Protein AF-A0A3M1F1R1-F1 (afdb_monomer)

Mean predicted aligned error: 5.22 Å

Secondary structure (DSSP, 8-state):
---S----B-HHHHHHHHHHHHHHHTT-EEEEEEEETTEEEEEEEETTEEEEEEEEETTEEEEEESS--S---SS--HHHHHHHHHHTTPEEEEEEE-SSSSEEEEEEE-TT--TTSPEEEEEEE--GGG-EEEEESS---SS---BEEEES--EE-SS-EE-TTSBP-PPP--HHHHHHHHTSB-STTS--TT--SS-HHHHHHHHHHHHHHHHHHHHHHHHHHHHHHHH--

pLDDT: mean 90.76, std 9.45, range [47.22, 98.69]

Radius of gyration: 18.31 Å; Cα contacts (8 Å, |Δi|>4): 449; chains: 1; bounding box: 42×43×65 Å

Structure (mmCIF, N/CA/C/O backbone):
data_AF-A0A3M1F1R1-F1
#
_entry.id   AF-A0A3M1F1R1-F1
#
loop_
_atom_site.group_PDB
_atom_site.id
_atom_site.type_symbol
_atom_site.label_atom_id
_atom_site.label_alt_id
_atom_site.label_comp_id
_atom_site.label_asym_id
_atom_site.label_entity_id
_atom_site.label_seq_id
_atom_site.pdbx_PDB_ins_code
_atom_site.Cartn_x
_atom_site.Cartn_y
_atom_site.Cartn_z
_atom_site.occupancy
_atom_site.B_iso_or_equiv
_atom_site.auth_seq_id
_atom_site.auth_comp_id
_atom_site.auth_asym_id
_atom_site.auth_atom_id
_atom_site.pdbx_PDB_model_num
ATOM 1 N N . MET A 1 1 ? 2.739 -11.439 -17.036 1.00 47.22 1 MET A N 1
ATOM 2 C CA . MET A 1 1 ? 2.823 -9.998 -17.364 1.00 47.22 1 MET A CA 1
ATOM 3 C C . MET A 1 1 ? 4.036 -9.424 -16.654 1.00 47.22 1 MET A C 1
ATOM 5 O O . MET A 1 1 ? 4.105 -9.518 -15.432 1.00 47.22 1 MET A O 1
ATOM 9 N N . THR A 1 2 ? 5.014 -8.944 -17.418 1.00 53.38 2 THR A N 1
ATOM 10 C CA . THR A 1 2 ? 6.209 -8.241 -16.931 1.00 53.38 2 THR A CA 1
ATOM 11 C C . THR A 1 2 ? 5.808 -6.910 -16.298 1.00 53.38 2 THR A C 1
ATOM 13 O O . THR A 1 2 ? 4.906 -6.242 -16.796 1.00 53.38 2 THR A O 1
ATOM 16 N N . THR A 1 3 ? 6.427 -6.543 -15.175 1.00 58.12 3 THR A N 1
ATOM 17 C CA . THR A 1 3 ? 6.244 -5.216 -14.570 1.00 58.12 3 THR A CA 1
ATOM 18 C C . THR A 1 3 ? 6.768 -4.173 -15.563 1.00 58.12 3 THR A C 1
ATOM 20 O O . THR A 1 3 ? 7.899 -4.347 -16.016 1.00 58.12 3 THR A O 1
ATOM 23 N N . PRO A 1 4 ? 5.989 -3.136 -15.930 1.00 64.44 4 PRO A N 1
ATOM 24 C CA . PRO A 1 4 ? 6.391 -2.195 -16.980 1.00 64.44 4 PRO A CA 1
ATOM 25 C C . PRO A 1 4 ? 7.710 -1.484 -16.630 1.00 64.44 4 PRO A C 1
ATOM 27 O O . PRO A 1 4 ? 8.601 -1.345 -17.459 1.00 64.44 4 PRO A O 1
ATOM 30 N N . PHE A 1 5 ? 7.873 -1.150 -15.354 1.00 78.25 5 PHE A N 1
ATOM 31 C CA . PHE A 1 5 ? 9.118 -0.719 -14.732 1.00 78.25 5 PHE A CA 1
ATOM 32 C C . PHE A 1 5 ? 9.060 -1.082 -13.241 1.00 78.25 5 PHE A C 1
ATOM 34 O O . PHE A 1 5 ? 8.018 -1.511 -12.736 1.00 78.25 5 PHE A O 1
ATOM 41 N N . SER A 1 6 ? 10.174 -0.959 -12.522 1.00 77.00 6 SER A N 1
ATOM 42 C CA . SER A 1 6 ? 10.211 -1.169 -11.074 1.00 77.00 6 SER A CA 1
ATOM 43 C C . SER A 1 6 ? 11.050 -0.084 -10.428 1.00 77.00 6 SER A C 1
ATOM 45 O O . SER A 1 6 ? 12.162 0.178 -10.869 1.00 77.00 6 SER A O 1
ATOM 47 N N . PHE A 1 7 ? 10.544 0.466 -9.333 1.00 88.88 7 PHE A N 1
ATOM 48 C CA . PHE A 1 7 ? 11.279 1.335 -8.425 1.00 88.88 7 PHE A CA 1
ATOM 49 C C . PHE A 1 7 ? 10.955 0.924 -6.982 1.00 88.88 7 PHE A C 1
ATOM 51 O O . PHE A 1 7 ? 10.085 0.077 -6.753 1.00 88.88 7 PHE A O 1
ATOM 58 N N . LEU A 1 8 ? 11.698 1.471 -6.026 1.00 92.25 8 LEU A N 1
ATOM 59 C CA . LEU A 1 8 ? 11.343 1.470 -4.609 1.00 92.25 8 LEU A CA 1
ATOM 60 C C . LEU A 1 8 ? 11.220 2.915 -4.162 1.00 92.25 8 LEU A C 1
ATOM 62 O O . LEU A 1 8 ? 11.871 3.777 -4.739 1.00 92.25 8 LEU A O 1
ATOM 66 N N . TYR A 1 9 ? 10.429 3.163 -3.128 1.00 95.19 9 TYR A N 1
ATOM 67 C CA . TYR A 1 9 ? 10.464 4.443 -2.439 1.00 95.19 9 TYR A CA 1
ATOM 68 C C . TYR A 1 9 ? 11.646 4.472 -1.471 1.00 95.19 9 TYR A C 1
ATOM 70 O O . TYR A 1 9 ? 11.892 3.487 -0.766 1.00 95.19 9 TYR A O 1
ATOM 78 N N . SER A 1 10 ? 12.328 5.612 -1.394 1.00 95.94 10 SER A N 1
ATOM 79 C CA . SER A 1 10 ? 13.097 5.949 -0.199 1.00 95.94 10 SER A CA 1
ATOM 80 C C . SER A 1 10 ? 12.147 6.113 0.997 1.00 95.94 10 SER A C 1
ATOM 82 O O . SER A 1 10 ? 10.977 6.479 0.839 1.00 95.94 10 SER A O 1
ATOM 84 N N . LEU A 1 11 ? 12.632 5.835 2.211 1.00 96.75 11 LEU A N 1
ATOM 85 C CA . LEU A 1 11 ? 11.816 5.994 3.423 1.00 96.75 11 LEU A CA 1
ATOM 86 C C . LEU A 1 11 ? 11.398 7.450 3.678 1.00 96.75 11 LEU A C 1
ATOM 88 O O . LEU A 1 11 ? 10.229 7.647 4.010 1.00 96.75 11 LEU A O 1
ATOM 92 N N . PRO A 1 12 ? 12.264 8.470 3.488 1.00 97.00 12 PRO A N 1
ATOM 93 C CA . PRO A 1 12 ? 11.855 9.861 3.663 1.00 97.00 12 PRO A CA 1
ATOM 94 C C . PRO A 1 12 ? 10.702 10.252 2.738 1.00 97.00 12 PRO A C 1
ATOM 96 O O . PRO A 1 12 ? 9.713 10.817 3.204 1.00 97.00 12 PRO A O 1
ATOM 99 N N . LEU A 1 13 ? 10.779 9.889 1.451 1.00 97.12 13 LEU A N 1
ATOM 100 C CA . LEU A 1 13 ? 9.696 10.154 0.506 1.00 97.12 13 LEU A CA 1
ATOM 101 C C . LEU A 1 13 ? 8.410 9.427 0.921 1.00 97.12 13 LEU A C 1
ATOM 103 O O . LEU A 1 13 ? 7.354 10.050 1.010 1.00 97.12 13 LEU A O 1
ATOM 107 N N . LEU A 1 14 ? 8.488 8.124 1.216 1.00 97.75 14 LEU A N 1
ATOM 108 C CA . LEU A 1 14 ? 7.309 7.342 1.597 1.00 97.75 14 LEU A CA 1
ATOM 109 C C . LEU A 1 14 ? 6.645 7.872 2.871 1.00 97.75 14 LEU A C 1
ATOM 111 O O . LEU A 1 14 ? 5.417 7.910 2.950 1.00 97.75 14 LEU A O 1
ATOM 115 N N . SER A 1 15 ? 7.441 8.319 3.843 1.00 98.00 15 SER A N 1
ATOM 116 C CA . SER A 1 15 ? 6.942 8.944 5.066 1.00 98.00 15 SER A CA 1
ATOM 117 C C . SER A 1 15 ? 6.186 10.240 4.772 1.00 98.00 15 SER A C 1
ATOM 119 O O . SER A 1 15 ? 5.137 10.465 5.369 1.00 98.00 15 SER A O 1
ATOM 121 N N . ARG A 1 16 ? 6.676 11.079 3.849 1.00 97.56 16 ARG A N 1
ATOM 122 C CA . ARG A 1 16 ? 6.002 12.330 3.456 1.00 97.56 16 ARG A CA 1
ATOM 123 C C . ARG A 1 16 ? 4.700 12.070 2.703 1.00 97.56 16 ARG A C 1
ATOM 125 O O . ARG A 1 16 ? 3.681 12.645 3.067 1.00 97.56 16 ARG A O 1
ATOM 132 N N . ILE A 1 17 ? 4.711 11.137 1.746 1.00 97.25 17 ILE A N 1
ATOM 133 C CA . ILE A 1 17 ? 3.497 10.677 1.048 1.00 97.25 17 ILE A CA 1
ATOM 134 C C . ILE A 1 17 ? 2.468 10.171 2.059 1.00 97.25 17 ILE A C 1
ATOM 136 O O . ILE A 1 17 ? 1.298 10.524 1.979 1.00 97.25 17 ILE A O 1
ATOM 140 N N . THR A 1 18 ? 2.901 9.345 3.014 1.00 98.25 18 THR A N 1
ATOM 141 C CA . THR A 1 18 ? 2.016 8.765 4.030 1.00 98.25 18 THR A CA 1
ATOM 142 C C . THR A 1 18 ? 1.439 9.835 4.954 1.00 98.25 18 THR A C 1
ATOM 144 O O . THR A 1 18 ? 0.253 9.775 5.252 1.00 98.25 18 THR A O 1
ATOM 147 N N . GLY A 1 19 ? 2.234 10.833 5.351 1.00 98.31 19 GLY A N 1
ATOM 148 C CA . GLY A 1 19 ? 1.750 11.972 6.135 1.00 98.31 19 GLY A CA 1
ATOM 149 C C . GLY A 1 19 ? 0.665 12.766 5.405 1.00 98.31 19 GLY A C 1
ATOM 150 O O . GLY A 1 19 ? -0.399 12.999 5.967 1.00 98.31 19 GLY A O 1
ATOM 151 N N . GLU A 1 20 ? 0.887 13.093 4.130 1.00 97.56 20 GLU A N 1
ATOM 152 C CA . GLU A 1 20 ? -0.123 13.756 3.289 1.00 97.56 20 GLU A CA 1
ATOM 153 C C . GLU A 1 20 ? -1.383 12.894 3.102 1.00 97.56 20 GLU A C 1
ATOM 155 O O . GLU A 1 20 ? -2.501 13.403 3.110 1.00 97.56 20 GLU A O 1
ATOM 160 N N . LEU A 1 21 ? -1.227 11.574 2.946 1.00 98.19 21 LEU A N 1
ATOM 161 C CA . LEU A 1 21 ? -2.359 10.652 2.845 1.00 98.19 21 LEU A CA 1
ATOM 162 C C . LEU A 1 21 ? -3.170 10.602 4.135 1.00 98.19 21 LEU A C 1
ATOM 164 O O . LEU A 1 21 ? -4.396 10.582 4.080 1.00 98.19 21 LEU A O 1
ATOM 168 N N . ASP A 1 22 ? -2.502 10.553 5.283 1.00 98.38 22 ASP A N 1
ATOM 169 C CA . ASP A 1 22 ? -3.167 10.561 6.577 1.00 98.38 22 ASP A CA 1
ATOM 170 C C . ASP A 1 22 ? -3.928 11.874 6.795 1.00 98.38 22 ASP A C 1
ATOM 172 O O . ASP A 1 22 ? -5.115 11.839 7.114 1.00 98.38 22 ASP A O 1
ATOM 176 N N . GLU A 1 23 ? -3.297 13.015 6.506 1.00 96.94 23 GLU A N 1
ATOM 177 C CA . GLU A 1 23 ? -3.940 14.333 6.542 1.00 96.94 23 GLU A CA 1
ATOM 178 C C . GLU A 1 23 ? -5.187 14.386 5.644 1.00 96.94 23 GLU A C 1
ATOM 180 O O . GLU A 1 23 ? -6.249 14.841 6.072 1.00 96.94 23 GLU A O 1
ATOM 185 N N . ALA A 1 24 ? -5.088 13.866 4.418 1.00 96.44 24 ALA A N 1
ATOM 186 C CA . ALA A 1 24 ? -6.173 13.900 3.445 1.00 96.44 24 ALA A CA 1
ATOM 187 C C . ALA A 1 24 ? -7.328 12.936 3.761 1.00 96.44 24 ALA A C 1
ATOM 189 O O . ALA A 1 24 ? -8.470 13.199 3.383 1.00 96.44 24 ALA A O 1
ATOM 190 N N . LEU A 1 25 ? -7.044 11.777 4.368 1.00 97.75 25 LEU A N 1
ATOM 191 C CA . LEU A 1 25 ? -7.969 10.6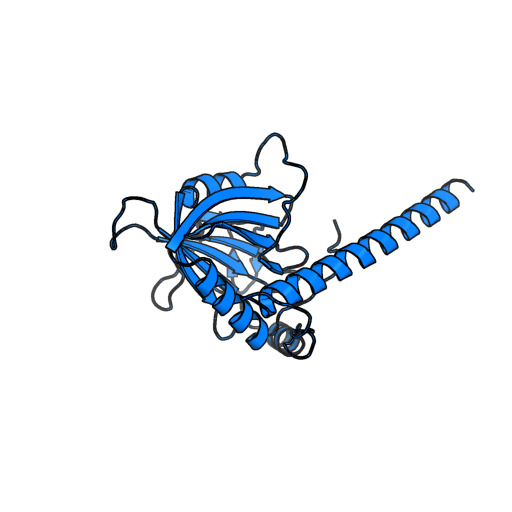37 4.390 1.00 97.75 25 LEU A CA 1
ATOM 192 C C . LEU A 1 25 ? -8.458 10.252 5.788 1.00 97.75 25 LEU A C 1
ATOM 194 O O . LEU A 1 25 ? -9.471 9.549 5.885 1.00 97.75 25 LEU A O 1
ATOM 198 N N . ARG A 1 26 ? -7.784 10.680 6.864 1.00 97.31 26 ARG A N 1
ATOM 199 C CA . ARG A 1 26 ? -8.166 10.352 8.246 1.00 97.31 26 ARG A CA 1
ATOM 200 C C . ARG A 1 26 ? -9.599 10.809 8.540 1.00 97.31 26 ARG A C 1
ATOM 202 O O . ARG A 1 26 ? -10.034 11.896 8.176 1.00 97.31 26 ARG A O 1
ATOM 209 N N . GLY A 1 27 ? -10.382 9.933 9.169 1.00 96.19 27 GLY A N 1
ATOM 210 C CA . GLY A 1 27 ? -11.813 10.138 9.419 1.00 96.19 27 GLY A CA 1
ATOM 211 C C . GLY A 1 27 ? -12.719 9.933 8.195 1.00 96.19 27 GLY A C 1
ATOM 212 O O . GLY A 1 27 ? -13.944 9.863 8.348 1.00 96.19 27 GLY A O 1
ATOM 213 N N . GLY A 1 28 ? -12.150 9.780 6.996 1.00 97.19 28 GLY A N 1
ATOM 214 C CA . GLY A 1 28 ? -12.874 9.525 5.757 1.00 97.19 28 GLY A CA 1
ATOM 215 C C . GLY A 1 28 ? -13.556 8.161 5.723 1.00 97.19 28 GLY A C 1
ATOM 216 O O . GLY A 1 28 ? -13.089 7.190 6.312 1.00 97.19 28 GLY A O 1
ATOM 217 N N . CYS A 1 29 ? -14.682 8.071 5.017 1.00 97.31 29 CYS A N 1
ATOM 218 C CA . CYS A 1 29 ? -15.456 6.843 4.854 1.00 97.31 29 CYS A CA 1
ATOM 219 C C . CYS A 1 29 ? -15.154 6.194 3.501 1.00 97.31 29 CYS A C 1
ATOM 221 O O . CYS A 1 29 ? -15.387 6.801 2.454 1.00 97.31 29 CYS A O 1
ATOM 223 N N . ILE A 1 30 ? -14.687 4.947 3.511 1.00 98.06 30 ILE A N 1
ATOM 224 C CA . ILE A 1 30 ? -14.388 4.182 2.296 1.00 98.06 30 ILE A CA 1
ATOM 225 C C . ILE A 1 30 ? -15.715 3.777 1.638 1.00 98.06 30 ILE A C 1
ATOM 227 O O . ILE A 1 30 ? -16.495 3.007 2.197 1.00 98.06 30 ILE A O 1
ATOM 231 N N . ARG A 1 31 ? -16.012 4.303 0.449 1.00 96.31 31 ARG A N 1
ATOM 232 C CA . ARG A 1 31 ? -17.300 4.110 -0.240 1.00 96.31 31 ARG A CA 1
ATOM 233 C C . ARG A 1 31 ? -17.256 3.035 -1.305 1.00 96.31 31 ARG A C 1
ATOM 235 O O . ARG A 1 31 ? -18.190 2.245 -1.416 1.00 96.31 31 ARG A O 1
ATOM 242 N N . LYS A 1 32 ? -16.201 3.032 -2.114 1.00 94.31 32 LYS A N 1
ATOM 243 C CA . LYS A 1 32 ? -16.065 2.121 -3.252 1.00 94.31 32 LYS A CA 1
ATOM 244 C C . LYS A 1 32 ? -14.667 1.536 -3.266 1.00 94.31 32 LYS A C 1
ATOM 246 O O . LYS A 1 32 ? -13.705 2.212 -2.924 1.00 94.31 32 LYS A O 1
ATOM 251 N N . ILE A 1 33 ? -14.588 0.266 -3.646 1.00 95.19 33 ILE A N 1
ATOM 252 C CA . ILE A 1 33 ? -13.338 -0.483 -3.737 1.00 95.19 33 ILE A CA 1
ATOM 253 C C . ILE A 1 33 ? -13.321 -1.205 -5.072 1.00 95.19 33 ILE A C 1
ATOM 255 O O . ILE A 1 33 ? -14.235 -1.988 -5.374 1.00 95.19 33 ILE A O 1
ATOM 259 N N . TYR A 1 34 ? -12.267 -0.967 -5.839 1.00 92.62 34 TYR A N 1
ATOM 260 C CA . TYR A 1 34 ? -12.031 -1.598 -7.128 1.00 92.62 34 TYR A CA 1
ATOM 261 C C . TYR A 1 34 ? -10.680 -2.295 -7.123 1.00 92.62 34 TYR A C 1
ATOM 263 O O . TYR A 1 34 ? -9.756 -1.875 -6.431 1.00 92.62 34 TYR A O 1
ATOM 271 N N . GLN A 1 35 ? -10.575 -3.376 -7.889 1.00 92.25 35 GLN A N 1
ATOM 272 C CA . GLN A 1 35 ? -9.318 -4.076 -8.097 1.00 92.25 35 GLN A CA 1
ATOM 273 C C . GLN A 1 35 ? -9.167 -4.425 -9.571 1.00 92.25 35 GLN A C 1
ATOM 275 O O . GLN A 1 35 ? -10.063 -5.030 -10.160 1.00 92.25 35 GLN A O 1
ATOM 280 N N . GLU A 1 36 ? -7.995 -4.124 -10.118 1.00 89.69 36 GLU A N 1
ATOM 281 C CA . GLU A 1 36 ? -7.579 -4.548 -11.447 1.00 89.69 36 GLU A CA 1
ATOM 282 C C . GLU A 1 36 ? -6.158 -5.112 -11.388 1.00 89.69 36 GLU A C 1
ATOM 284 O O . GLU A 1 36 ? -5.197 -4.432 -11.023 1.00 89.69 36 GLU A O 1
ATOM 289 N N . GLY A 1 37 ? -6.021 -6.406 -11.687 1.00 88.94 37 GLY A N 1
ATOM 290 C CA . GLY A 1 37 ? -4.757 -7.118 -11.535 1.00 88.94 37 GLY A CA 1
ATOM 291 C C . GLY A 1 37 ? -4.182 -6.982 -10.118 1.00 88.94 37 GLY A C 1
ATOM 292 O O . GLY A 1 37 ? -4.762 -7.465 -9.145 1.00 88.94 37 GLY A O 1
ATOM 293 N N . GLY A 1 38 ? -3.010 -6.348 -10.017 1.00 91.38 38 GLY A N 1
ATOM 294 C CA . GLY A 1 38 ? -2.321 -6.069 -8.750 1.00 91.38 38 GLY A CA 1
ATOM 295 C C . GLY A 1 38 ? -2.561 -4.665 -8.188 1.00 91.38 38 GLY A C 1
ATOM 296 O O . GLY A 1 38 ? -1.837 -4.267 -7.280 1.00 91.38 38 GLY A O 1
ATOM 297 N N . SER A 1 39 ? -3.501 -3.905 -8.750 1.00 92.94 39 SER A N 1
ATOM 298 C CA . SER A 1 39 ? -3.868 -2.562 -8.302 1.00 92.94 39 SER A CA 1
ATOM 299 C C . SER A 1 39 ? -5.217 -2.568 -7.591 1.00 92.94 39 SER A C 1
ATOM 301 O O . SER A 1 39 ? -6.129 -3.288 -7.993 1.00 92.94 39 SER A O 1
ATOM 303 N N . VAL A 1 40 ? -5.343 -1.747 -6.555 1.00 94.88 40 VAL A N 1
ATOM 304 C CA . VAL A 1 40 ? -6.569 -1.482 -5.803 1.00 94.88 40 VAL A CA 1
ATOM 305 C C . VAL A 1 40 ? -6.785 0.023 -5.760 1.00 94.88 40 VAL A C 1
ATOM 307 O O . VAL A 1 40 ? -5.842 0.767 -5.497 1.00 94.88 40 VAL A O 1
ATOM 310 N N . THR A 1 41 ? -8.021 0.465 -5.977 1.00 95.31 41 THR A N 1
ATOM 311 C CA . THR A 1 41 ? -8.416 1.851 -5.719 1.00 95.31 41 THR A CA 1
ATOM 312 C C . THR A 1 41 ? -9.530 1.918 -4.692 1.00 95.31 41 THR A C 1
ATOM 314 O O . THR A 1 41 ? -10.448 1.088 -4.694 1.00 95.31 41 THR A O 1
ATOM 317 N N . LEU A 1 42 ? -9.430 2.903 -3.804 1.00 97.00 42 LEU A N 1
ATOM 318 C CA . LEU A 1 42 ? -10.405 3.179 -2.759 1.00 97.00 42 LEU A CA 1
ATOM 319 C C . LEU A 1 42 ? -10.955 4.589 -2.955 1.00 97.00 42 LEU A C 1
ATOM 321 O O . LEU A 1 42 ? -10.205 5.560 -2.886 1.00 97.00 42 LEU A O 1
ATOM 325 N N . ASP A 1 43 ? -12.263 4.702 -3.153 1.00 96.31 43 ASP A N 1
ATOM 326 C CA . ASP A 1 43 ? -12.956 5.985 -3.069 1.00 96.31 43 ASP A CA 1
ATOM 327 C C . ASP A 1 43 ? -13.207 6.282 -1.593 1.00 96.31 43 ASP A C 1
ATOM 329 O O . ASP A 1 43 ? -14.022 5.609 -0.953 1.00 96.31 43 ASP A O 1
ATOM 333 N N . ILE A 1 44 ? -12.539 7.294 -1.055 1.00 97.69 44 ILE A N 1
ATOM 334 C CA . ILE A 1 44 ? -12.634 7.678 0.351 1.00 97.69 44 ILE A CA 1
ATOM 335 C C . ILE A 1 44 ? -13.297 9.046 0.415 1.00 97.69 44 ILE A C 1
ATOM 337 O O . ILE A 1 44 ? -12.789 10.038 -0.102 1.00 97.69 44 ILE A O 1
ATOM 341 N N . HIS A 1 45 ? -14.486 9.085 1.005 1.00 97.00 45 HIS A N 1
ATOM 342 C CA . HIS A 1 45 ? -15.258 10.308 1.153 1.00 97.00 45 HIS A CA 1
ATOM 343 C C . HIS A 1 45 ? -14.908 11.006 2.464 1.00 97.00 45 HIS A C 1
ATOM 345 O O . HIS A 1 45 ? -15.108 10.437 3.539 1.00 97.00 45 HIS A O 1
ATOM 351 N N . VAL A 1 46 ? -14.453 12.247 2.358 1.00 95.75 46 VAL A N 1
ATOM 352 C CA . VAL A 1 46 ? -14.144 13.151 3.470 1.00 95.75 46 VAL A CA 1
ATOM 353 C C . VAL A 1 46 ? -15.010 14.404 3.366 1.00 95.75 46 VAL A C 1
ATOM 355 O O . VAL A 1 46 ? -15.738 14.609 2.389 1.00 95.75 46 VAL A O 1
ATOM 358 N N . ARG A 1 47 ? -14.950 15.276 4.374 1.00 91.19 47 ARG A N 1
ATOM 359 C CA . ARG A 1 47 ? -15.565 16.600 4.260 1.00 91.19 47 ARG A CA 1
ATOM 360 C C . ARG A 1 47 ? -14.828 17.379 3.164 1.00 91.19 47 ARG A C 1
ATOM 362 O O . ARG A 1 47 ? -13.635 17.603 3.283 1.00 91.19 47 ARG A O 1
ATOM 369 N N . GLY A 1 48 ? -15.543 17.791 2.119 1.00 87.00 48 GLY A N 1
ATOM 370 C CA . GLY A 1 48 ? -14.968 18.527 0.985 1.00 87.00 48 GLY A CA 1
ATOM 371 C C . GLY A 1 48 ? -14.841 17.716 -0.306 1.00 87.00 48 GLY A C 1
ATOM 372 O O . GLY A 1 48 ? -14.637 18.311 -1.357 1.00 87.00 48 GLY A O 1
ATOM 373 N N . GLY A 1 49 ? -15.045 16.393 -0.276 1.00 92.56 49 GLY A N 1
ATOM 374 C CA . GLY A 1 49 ? -15.092 15.607 -1.507 1.00 92.56 49 GLY A CA 1
ATOM 375 C C . GLY A 1 49 ? -14.751 14.133 -1.340 1.00 92.56 49 GLY A C 1
ATOM 376 O O . GLY A 1 49 ? -14.754 13.569 -0.246 1.00 92.56 49 GLY A O 1
ATOM 377 N N . THR A 1 50 ? -14.483 13.488 -2.470 1.00 95.06 50 THR A N 1
ATOM 378 C CA . THR A 1 50 ? -14.010 12.106 -2.513 1.00 95.06 50 THR A CA 1
ATOM 379 C C . THR A 1 50 ? -12.614 12.080 -3.104 1.00 95.06 50 THR A C 1
ATOM 381 O O . THR A 1 50 ? -12.425 12.468 -4.253 1.00 95.06 50 THR A O 1
ATOM 384 N N . HIS A 1 51 ? -11.666 11.572 -2.324 1.00 95.75 51 HIS A N 1
ATOM 385 C CA . HIS A 1 51 ? -10.332 11.237 -2.796 1.00 95.75 51 HIS A CA 1
ATOM 386 C C . HIS A 1 51 ? -10.311 9.805 -3.331 1.00 95.75 51 HIS A C 1
ATOM 388 O O . HIS A 1 51 ? -11.037 8.935 -2.841 1.00 95.75 51 HIS A O 1
ATOM 394 N N . ILE A 1 52 ? -9.463 9.555 -4.326 1.00 95.50 52 ILE A N 1
ATOM 395 C CA . ILE A 1 52 ? -9.196 8.210 -4.835 1.00 95.50 52 ILE A CA 1
ATOM 396 C C . ILE A 1 52 ? -7.788 7.833 -4.385 1.00 95.50 52 ILE A C 1
ATOM 398 O O . ILE A 1 52 ? -6.809 8.381 -4.884 1.00 95.50 52 ILE A O 1
ATOM 402 N N . LEU A 1 53 ? -7.685 6.897 -3.443 1.00 97.31 53 LEU A N 1
ATOM 403 C CA . LEU A 1 53 ? -6.406 6.316 -3.046 1.00 97.31 53 LEU A CA 1
ATOM 404 C C . LEU A 1 53 ? -6.063 5.165 -3.989 1.00 97.31 53 LEU A C 1
ATOM 406 O O . LEU A 1 53 ? -6.838 4.213 -4.107 1.00 97.31 53 LEU A O 1
ATOM 410 N N . TRP A 1 54 ? -4.894 5.227 -4.621 1.00 95.88 54 TRP A N 1
ATOM 411 C CA . TRP A 1 54 ? -4.384 4.180 -5.495 1.00 95.88 54 TRP A CA 1
ATOM 412 C C . TRP A 1 54 ? -3.269 3.394 -4.812 1.00 95.88 54 TRP A C 1
ATOM 414 O O . TRP A 1 54 ? -2.255 3.958 -4.412 1.00 95.88 54 TRP A O 1
ATOM 424 N N . LEU A 1 55 ? -3.425 2.072 -4.740 1.00 96.19 55 LEU A N 1
ATOM 425 C CA . LEU A 1 55 ? -2.395 1.139 -4.293 1.00 96.19 55 LEU A CA 1
ATOM 426 C C . LEU A 1 55 ? -2.086 0.156 -5.419 1.00 96.19 55 LEU A C 1
ATOM 428 O O . LEU A 1 55 ? -2.991 -0.356 -6.073 1.00 96.19 55 LEU A O 1
ATOM 432 N N . SER A 1 56 ? -0.821 -0.165 -5.660 1.00 94.06 56 SER A N 1
ATOM 433 C CA . SER A 1 56 ? -0.467 -1.262 -6.564 1.00 94.06 56 SER A CA 1
ATOM 434 C C . SER A 1 56 ? 0.787 -1.969 -6.110 1.00 94.06 56 SER A C 1
ATOM 436 O O . SER A 1 56 ? 1.643 -1.375 -5.465 1.00 94.06 56 SER A O 1
ATOM 438 N N . ILE A 1 57 ? 0.912 -3.232 -6.507 1.00 93.38 57 ILE A N 1
ATOM 439 C CA . ILE A 1 57 ? 2.132 -4.029 -6.339 1.00 93.38 57 ILE A CA 1
ATOM 440 C C . ILE A 1 57 ? 2.946 -4.135 -7.632 1.00 93.38 57 ILE A C 1
ATOM 442 O O . ILE A 1 57 ? 4.041 -4.690 -7.620 1.00 93.38 57 ILE A O 1
ATOM 446 N N . ARG A 1 58 ? 2.399 -3.667 -8.766 1.00 88.88 58 ARG A N 1
ATOM 447 C CA . ARG A 1 58 ? 3.024 -3.751 -10.098 1.00 88.88 58 ARG A CA 1
ATOM 448 C C . ARG A 1 58 ? 2.606 -2.572 -11.003 1.00 88.88 58 ARG A C 1
ATOM 450 O O . ARG A 1 58 ? 1.472 -2.568 -11.481 1.00 88.88 58 ARG A O 1
ATOM 457 N N . PRO A 1 59 ? 3.496 -1.593 -11.260 1.00 90.56 59 PRO A N 1
ATOM 458 C CA . PRO A 1 59 ? 4.632 -1.259 -10.395 1.00 90.56 59 PRO A CA 1
ATOM 459 C C . PRO A 1 59 ? 4.142 -0.930 -8.971 1.00 90.56 59 PRO A C 1
ATOM 461 O O . PRO A 1 59 ? 3.003 -0.462 -8.835 1.00 90.56 59 PRO A O 1
ATOM 464 N N . PRO A 1 60 ? 4.947 -1.197 -7.925 1.00 92.31 60 PRO A N 1
ATOM 465 C CA . PRO A 1 60 ? 4.610 -0.826 -6.556 1.00 92.31 60 PRO A CA 1
ATOM 466 C C . PRO A 1 60 ? 4.386 0.678 -6.442 1.00 92.31 60 PRO A C 1
ATOM 468 O O . PRO A 1 60 ? 5.286 1.443 -6.772 1.00 92.31 60 PRO A O 1
ATOM 471 N N . ARG A 1 61 ? 3.195 1.099 -6.014 1.00 93.12 61 ARG A N 1
ATOM 472 C CA . ARG A 1 61 ? 2.879 2.521 -5.838 1.00 93.12 61 ARG A CA 1
ATOM 473 C C . ARG A 1 61 ? 1.793 2.753 -4.804 1.00 93.12 61 ARG A C 1
ATOM 475 O O . ARG A 1 61 ? 0.932 1.890 -4.613 1.00 93.12 61 ARG A O 1
ATOM 482 N N . LEU A 1 62 ? 1.834 3.937 -4.211 1.00 96.00 62 LEU A N 1
ATOM 483 C CA . LEU A 1 62 ? 0.831 4.472 -3.305 1.00 96.00 62 LEU A CA 1
ATOM 484 C C . LEU A 1 62 ? 0.734 5.983 -3.533 1.00 96.00 62 LEU A C 1
ATOM 486 O O . LEU A 1 62 ? 1.742 6.666 -3.377 1.00 96.00 62 LEU A O 1
ATOM 490 N N . HIS A 1 63 ? -0.433 6.482 -3.937 1.00 95.75 63 HIS A N 1
ATOM 491 C CA . HIS A 1 63 ? -0.677 7.919 -4.101 1.00 95.75 63 HIS A CA 1
ATOM 492 C C . HIS A 1 63 ? -2.175 8.225 -4.228 1.00 95.75 63 HIS A C 1
ATOM 494 O O . HIS A 1 63 ? -2.977 7.343 -4.557 1.00 95.75 63 HIS A O 1
ATOM 500 N N . LEU A 1 64 ? -2.555 9.485 -4.015 1.00 94.81 64 LEU A N 1
ATOM 501 C CA . LEU A 1 64 ? -3.843 10.005 -4.477 1.00 94.81 64 LEU A CA 1
ATOM 502 C C . LEU A 1 64 ? -3.871 10.081 -6.008 1.00 94.81 64 LEU A C 1
ATOM 504 O O . LEU A 1 64 ? -2.862 10.365 -6.651 1.00 94.81 64 LEU A O 1
ATOM 508 N N . SER A 1 65 ? -5.032 9.830 -6.604 1.00 88.31 65 SER A N 1
ATOM 509 C CA . SER A 1 65 ? -5.236 9.948 -8.046 1.00 88.31 65 SER A CA 1
ATOM 510 C C . SER A 1 65 ? -6.479 10.768 -8.366 1.00 88.31 65 SER A C 1
ATOM 512 O O . SER A 1 65 ? -7.474 10.739 -7.640 1.00 88.31 65 SER A O 1
ATOM 514 N N . SER A 1 66 ? -6.423 11.475 -9.491 1.00 80.25 66 SER A N 1
ATOM 515 C CA . SER A 1 66 ? -7.558 12.200 -10.069 1.00 80.25 66 SER A CA 1
ATOM 516 C C . SER A 1 66 ? -8.391 11.321 -11.007 1.00 80.25 66 SER A C 1
ATOM 518 O O . SER A 1 66 ? -9.480 11.714 -11.423 1.00 80.25 66 SER A O 1
ATOM 520 N N . SER A 1 67 ? -7.894 10.131 -11.357 1.00 72.50 67 SER A N 1
ATOM 521 C CA . SER A 1 67 ? -8.514 9.231 -12.325 1.00 72.50 67 SER A CA 1
ATOM 522 C C . SER A 1 67 ? -8.871 7.880 -11.702 1.00 72.50 67 SER A C 1
ATOM 524 O O . SER A 1 67 ? -8.406 7.499 -10.627 1.00 72.50 67 SER A O 1
ATOM 526 N N . ARG A 1 68 ? -9.770 7.151 -12.370 1.00 67.38 68 ARG A N 1
ATOM 527 C CA . ARG A 1 68 ? -10.174 5.787 -11.999 1.00 67.38 68 ARG A CA 1
ATOM 528 C C . ARG A 1 68 ? -9.630 4.810 -13.043 1.00 67.38 68 ARG A C 1
ATOM 530 O O . ARG A 1 68 ? -9.571 5.180 -14.216 1.00 67.38 68 ARG A O 1
ATOM 537 N N . PRO A 1 69 ? -9.321 3.555 -12.671 1.00 63.75 69 PRO A N 1
ATOM 538 C CA . PRO A 1 69 ? -9.093 2.515 -13.661 1.00 63.75 69 PRO A CA 1
ATOM 539 C C . PRO A 1 69 ? -10.368 2.318 -14.490 1.00 63.75 69 PRO A C 1
ATOM 541 O O . PRO A 1 69 ? -11.469 2.235 -13.935 1.00 63.75 69 PRO A O 1
ATOM 544 N N . ILE A 1 70 ? -10.217 2.268 -15.813 1.00 60.16 70 ILE A N 1
ATOM 545 C CA . ILE A 1 70 ? -11.314 2.018 -16.748 1.00 60.16 70 ILE A CA 1
ATOM 546 C C . ILE A 1 70 ? -11.413 0.510 -16.960 1.00 60.16 70 ILE A C 1
ATOM 548 O O . ILE A 1 70 ? -10.462 -0.117 -17.412 1.00 60.16 70 ILE A O 1
ATOM 552 N N . GLY A 1 71 ? -12.590 -0.050 -16.688 1.00 60.69 71 GLY A N 1
ATOM 553 C CA . GLY A 1 71 ? -12.851 -1.476 -16.844 1.00 60.69 71 GLY A CA 1
ATOM 554 C C . GLY A 1 71 ? -12.879 -2.192 -15.500 1.00 60.69 71 GLY A C 1
ATOM 555 O O . GLY A 1 71 ? -11.982 -2.088 -14.667 1.00 60.69 71 GLY A O 1
ATOM 556 N N . HIS A 1 72 ? -13.958 -2.928 -15.262 1.00 66.19 72 HIS A N 1
ATOM 557 C CA . HIS A 1 72 ? -14.073 -3.798 -14.102 1.00 66.19 72 HIS A CA 1
ATOM 558 C C . HIS A 1 72 ? -14.419 -5.192 -14.599 1.00 66.19 72 HIS A C 1
ATOM 560 O O . HIS A 1 72 ? -15.327 -5.326 -15.425 1.00 66.19 72 HIS A O 1
ATOM 566 N N . PRO A 1 73 ? -13.728 -6.239 -14.120 1.00 66.50 73 PRO A N 1
ATOM 567 C CA . PRO A 1 73 ? -14.130 -7.588 -14.463 1.00 66.50 73 PRO A CA 1
ATOM 568 C C . PRO A 1 73 ? -15.570 -7.813 -13.969 1.00 66.50 73 PRO A C 1
ATOM 570 O O . PRO A 1 73 ? -15.914 -7.364 -12.870 1.00 66.50 73 PRO A O 1
ATOM 573 N N . PRO A 1 74 ? -16.414 -8.530 -14.732 1.00 67.56 74 PRO A N 1
ATOM 574 C CA . PRO A 1 74 ? -17.813 -8.766 -14.366 1.00 67.56 74 PRO A CA 1
ATOM 575 C C . PRO A 1 74 ? -17.959 -9.494 -13.022 1.00 67.56 74 PRO A C 1
ATOM 577 O O . PRO A 1 74 ? -18.977 -9.359 -12.348 1.00 67.56 74 PRO A O 1
ATOM 580 N N . ARG A 1 75 ? -16.929 -10.240 -12.597 1.00 79.06 75 ARG A N 1
ATOM 581 C CA . ARG A 1 75 ? -16.821 -10.801 -11.247 1.00 79.06 75 ARG A CA 1
ATOM 582 C C . ARG A 1 75 ? -15.619 -10.190 -10.521 1.00 79.06 75 ARG A C 1
ATOM 584 O O . ARG A 1 75 ? -14.499 -10.320 -11.020 1.00 79.06 75 ARG A O 1
ATOM 591 N N . PRO A 1 76 ? -15.811 -9.555 -9.348 1.00 84.75 76 PRO A N 1
ATOM 592 C CA . PRO A 1 76 ? -14.704 -8.991 -8.587 1.00 84.75 76 PRO A CA 1
ATOM 593 C C . PRO A 1 76 ? -13.767 -10.112 -8.099 1.00 84.75 76 PRO A C 1
ATOM 595 O O . PRO A 1 76 ? -14.266 -11.133 -7.614 1.00 84.75 76 PRO A O 1
ATOM 598 N N . PRO A 1 77 ? -12.434 -9.940 -8.179 1.00 91.69 77 PRO A N 1
ATOM 599 C CA . PRO A 1 77 ? -11.479 -10.911 -7.644 1.00 91.69 77 PRO A CA 1
ATOM 600 C C . PRO A 1 77 ? -11.672 -11.158 -6.139 1.00 91.69 77 PRO A C 1
ATOM 602 O O . PRO A 1 77 ? -12.154 -10.280 -5.423 1.00 91.69 77 PRO A O 1
ATOM 605 N N . ALA A 1 78 ? -11.245 -12.323 -5.638 1.00 94.50 78 ALA A N 1
ATOM 606 C CA . ALA A 1 78 ? -11.445 -12.727 -4.238 1.00 94.50 78 ALA A CA 1
ATOM 607 C C . ALA A 1 78 ? -10.903 -11.700 -3.224 1.00 94.50 78 ALA A C 1
ATOM 609 O O . ALA A 1 78 ? -11.590 -11.351 -2.265 1.00 94.50 78 ALA A O 1
ATOM 610 N N . PHE A 1 79 ? -9.722 -11.128 -3.486 1.00 96.62 79 PHE A N 1
ATOM 611 C CA . PHE A 1 79 ? -9.161 -10.081 -2.629 1.00 96.62 79 PHE A CA 1
ATOM 612 C C . PHE A 1 79 ? -10.049 -8.826 -2.596 1.00 96.62 79 PHE A C 1
ATOM 614 O O . PHE A 1 79 ? -10.342 -8.321 -1.518 1.00 96.62 79 PHE A O 1
ATOM 621 N N . CYS A 1 80 ? -10.567 -8.370 -3.742 1.00 95.25 80 CYS A N 1
ATOM 622 C CA . CYS A 1 80 ? -11.526 -7.264 -3.818 1.00 95.25 80 CYS A CA 1
ATOM 623 C C . CYS A 1 80 ? -12.789 -7.538 -2.992 1.00 95.25 80 CYS A C 1
ATOM 625 O O . CYS A 1 80 ? -13.274 -6.648 -2.297 1.00 95.25 80 CYS A O 1
ATOM 627 N N . GLN A 1 81 ? -13.309 -8.768 -3.030 1.00 95.50 81 GLN A N 1
ATOM 628 C CA . GLN A 1 81 ? -14.467 -9.156 -2.221 1.00 95.50 81 GLN A CA 1
ATOM 629 C C . GLN A 1 81 ? -14.155 -9.106 -0.721 1.00 95.50 81 GLN A C 1
ATOM 631 O O . GLN A 1 81 ? -14.957 -8.575 0.046 1.00 95.50 81 GLN A O 1
ATOM 636 N N . ALA A 1 82 ? -12.978 -9.583 -0.308 1.00 97.44 82 ALA A N 1
ATOM 637 C CA . ALA A 1 82 ? -12.528 -9.477 1.076 1.00 97.44 82 ALA A CA 1
ATOM 638 C C . ALA A 1 82 ? -12.404 -8.008 1.509 1.00 97.44 82 ALA A C 1
ATOM 640 O O . ALA A 1 82 ? -12.997 -7.617 2.510 1.00 97.44 82 ALA A O 1
ATOM 641 N N . LEU A 1 83 ? -11.737 -7.159 0.722 1.00 97.69 83 LEU A N 1
ATOM 642 C CA . LEU A 1 83 ? -11.665 -5.724 1.010 1.00 97.69 83 LEU A CA 1
ATOM 643 C C . LEU A 1 83 ? -13.062 -5.113 1.150 1.00 97.69 83 LEU A C 1
ATOM 645 O O . LEU A 1 83 ? -13.313 -4.381 2.099 1.00 97.69 83 LEU A O 1
ATOM 649 N N . ARG A 1 84 ? -14.000 -5.449 0.256 1.00 96.38 84 ARG A N 1
ATOM 650 C CA . ARG A 1 84 ? -15.378 -4.946 0.338 1.00 96.38 84 ARG A CA 1
ATOM 651 C C . ARG A 1 84 ? -16.093 -5.389 1.608 1.00 96.38 84 ARG A C 1
ATOM 653 O O . ARG A 1 84 ? -16.773 -4.571 2.213 1.00 96.38 84 ARG A O 1
ATOM 660 N N . LYS A 1 85 ? -15.906 -6.640 2.032 1.00 95.94 85 LYS A N 1
ATOM 661 C CA . LYS A 1 85 ? -16.492 -7.174 3.269 1.00 95.94 85 LYS A CA 1
ATOM 662 C C . LYS A 1 85 ? -16.042 -6.401 4.513 1.00 95.94 85 LYS A C 1
ATOM 664 O O . LYS A 1 85 ? -16.860 -6.188 5.398 1.00 95.94 85 LYS A O 1
ATOM 669 N N . TYR A 1 86 ? -14.767 -6.019 4.593 1.00 96.56 86 TYR A N 1
ATOM 670 C CA . TYR A 1 86 ? -14.189 -5.447 5.817 1.00 96.56 86 TYR A CA 1
ATOM 671 C C . TYR A 1 86 ? -14.026 -3.921 5.794 1.00 96.56 86 TYR A C 1
ATOM 673 O O . TYR A 1 86 ? -14.031 -3.301 6.852 1.00 96.56 86 TYR A O 1
ATOM 681 N N . LEU A 1 87 ? -13.862 -3.308 4.618 1.00 97.38 87 LEU A N 1
ATOM 682 C CA . LEU A 1 87 ? -13.504 -1.892 4.491 1.00 97.38 87 LEU A CA 1
ATOM 683 C C . LEU A 1 87 ? -14.620 -1.019 3.916 1.00 97.38 87 LEU A C 1
ATOM 685 O O . LEU A 1 87 ? -14.593 0.185 4.140 1.00 97.38 87 LEU A O 1
ATOM 689 N N . VAL A 1 88 ? -15.607 -1.555 3.187 1.00 96.69 88 VAL A N 1
ATOM 690 C CA . VAL A 1 88 ? -16.702 -0.701 2.685 1.00 96.69 88 VAL A CA 1
ATOM 691 C C . VAL A 1 88 ? -17.503 -0.149 3.863 1.00 96.69 88 VAL A C 1
ATOM 693 O O . VAL A 1 88 ? -17.903 -0.874 4.766 1.00 96.69 88 VAL A O 1
ATOM 696 N N . ASN A 1 89 ? -17.743 1.158 3.823 1.00 95.69 89 ASN A N 1
ATOM 697 C CA . ASN A 1 89 ? -18.291 1.999 4.883 1.00 95.69 89 ASN A CA 1
ATOM 698 C C . ASN A 1 89 ? -17.420 2.146 6.139 1.00 95.69 89 ASN A C 1
ATOM 700 O O . ASN A 1 89 ? -17.792 2.934 7.010 1.00 95.69 89 ASN A O 1
ATOM 704 N N . ALA A 1 90 ? -16.267 1.479 6.231 1.00 96.88 90 ALA A N 1
ATOM 705 C CA . ALA A 1 90 ? -15.335 1.699 7.328 1.00 96.88 90 ALA A CA 1
ATOM 706 C C . ALA A 1 90 ? -14.775 3.130 7.281 1.00 96.88 90 ALA A C 1
ATOM 708 O O . ALA A 1 90 ? -14.638 3.735 6.210 1.00 96.88 90 ALA A O 1
ATOM 709 N N . ARG A 1 91 ? -14.479 3.684 8.458 1.00 96.69 91 ARG A N 1
ATOM 710 C CA . ARG A 1 91 ? -13.794 4.969 8.604 1.00 96.69 91 ARG A CA 1
ATOM 711 C C . ARG A 1 91 ? -12.300 4.742 8.745 1.00 96.69 91 ARG A C 1
ATOM 713 O O . ARG A 1 91 ? -11.892 3.914 9.556 1.00 96.69 91 ARG A O 1
ATOM 720 N N . VAL A 1 92 ? -11.505 5.487 7.984 1.00 97.81 92 VAL A N 1
ATOM 721 C CA . VAL A 1 92 ? -10.048 5.514 8.129 1.00 97.81 92 VAL A CA 1
ATOM 722 C C . VAL A 1 92 ? -9.715 6.084 9.504 1.00 97.81 92 VAL A C 1
ATOM 724 O O . VAL A 1 92 ? -10.164 7.175 9.856 1.00 97.81 92 VAL A O 1
ATOM 727 N N . VAL A 1 93 ? -8.964 5.323 10.290 1.00 97.25 93 VAL A N 1
ATOM 728 C CA . VAL A 1 93 ? -8.513 5.713 11.631 1.00 97.25 93 VAL A CA 1
ATOM 729 C C . VAL A 1 93 ? -7.152 6.387 11.544 1.00 97.25 93 VAL A C 1
ATOM 731 O O . VAL A 1 93 ? -6.943 7.417 12.178 1.00 97.25 93 VAL A O 1
ATOM 734 N N . GLU A 1 94 ? -6.253 5.802 10.758 1.00 97.62 94 GLU A N 1
ATOM 735 C CA . GLU A 1 94 ? -4.871 6.241 10.600 1.00 97.62 94 GLU A CA 1
ATOM 736 C C . GLU A 1 94 ? -4.259 5.623 9.341 1.00 97.62 94 GLU A C 1
ATOM 738 O O . GLU A 1 94 ? -4.589 4.491 8.968 1.00 97.62 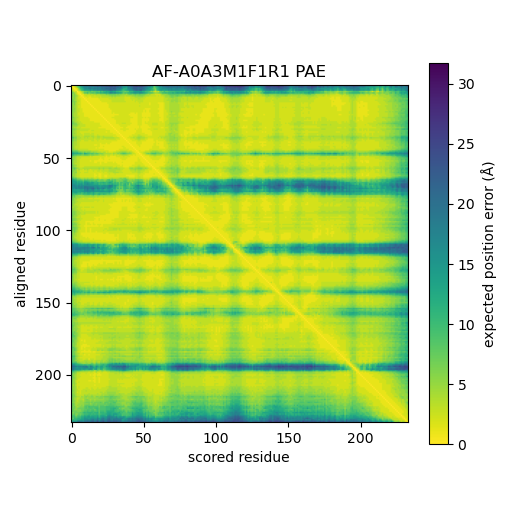94 GLU A O 1
ATOM 743 N N . ILE A 1 95 ? -3.335 6.354 8.726 1.00 98.56 95 ILE A N 1
ATOM 744 C CA . ILE A 1 95 ? -2.389 5.857 7.735 1.00 98.56 95 ILE A CA 1
ATOM 745 C C . ILE A 1 95 ? -0.975 6.106 8.267 1.00 98.56 95 ILE A C 1
ATOM 747 O O . ILE A 1 95 ? -0.597 7.238 8.547 1.00 98.56 95 ILE A O 1
ATOM 751 N N . SER A 1 96 ? -0.177 5.049 8.402 1.00 97.88 96 SER A N 1
ATOM 752 C CA . SER A 1 96 ? 1.172 5.134 8.964 1.00 97.88 96 SER A CA 1
ATOM 753 C C . SER A 1 96 ? 2.197 4.376 8.127 1.00 97.88 96 SER A C 1
ATOM 755 O O . SER A 1 96 ? 1.898 3.366 7.486 1.00 97.88 96 SER A O 1
ATOM 757 N N . CYS A 1 97 ? 3.429 4.883 8.117 1.00 97.00 97 CYS A N 1
ATOM 758 C CA . CYS A 1 97 ? 4.569 4.251 7.465 1.00 97.00 97 CYS A CA 1
ATOM 759 C C . CYS A 1 97 ? 5.454 3.583 8.518 1.00 97.00 97 CYS A C 1
ATOM 761 O O . CYS A 1 97 ? 5.739 4.163 9.564 1.00 97.00 97 CYS A O 1
ATOM 763 N N . HIS A 1 98 ? 5.934 2.377 8.229 1.00 97.25 98 HIS A N 1
ATOM 764 C CA . HIS A 1 98 ? 6.913 1.707 9.074 1.00 97.25 98 HIS A CA 1
ATOM 765 C C . HIS A 1 98 ? 8.264 2.456 9.036 1.00 97.25 98 HIS A C 1
ATOM 767 O O . HIS A 1 98 ? 8.692 2.874 7.959 1.00 97.25 98 HIS A O 1
ATOM 773 N N . PRO A 1 99 ? 8.986 2.591 10.167 1.00 95.19 99 PRO A N 1
ATOM 774 C CA . PRO A 1 99 ? 10.154 3.476 10.262 1.00 95.19 99 PRO A CA 1
ATOM 775 C C . PRO A 1 99 ? 11.368 3.038 9.432 1.00 95.19 99 PRO A C 1
ATOM 777 O O . PRO A 1 99 ? 12.165 3.875 9.026 1.00 95.19 99 PRO A O 1
ATOM 780 N N . ILE A 1 100 ? 11.536 1.733 9.192 1.00 95.75 100 ILE A N 1
ATOM 781 C CA . ILE A 1 100 ? 12.735 1.176 8.524 1.00 95.75 100 ILE A CA 1
ATOM 782 C C . ILE A 1 100 ? 12.426 0.295 7.308 1.00 95.75 100 ILE A C 1
ATOM 784 O O . ILE A 1 100 ? 13.323 -0.310 6.724 1.00 95.75 100 ILE A O 1
ATOM 788 N N . LEU A 1 101 ? 11.151 0.165 6.939 1.00 96.50 101 LEU A N 1
ATOM 789 C CA . LEU A 1 101 ? 10.712 -0.686 5.832 1.00 96.50 101 LEU A CA 1
ATOM 790 C C . LEU A 1 101 ? 9.674 0.068 5.002 1.00 96.50 101 LEU A C 1
ATOM 792 O O . LEU A 1 101 ? 8.867 0.784 5.585 1.00 96.50 101 LEU A O 1
ATOM 796 N N . PRO A 1 102 ? 9.633 -0.123 3.672 1.00 9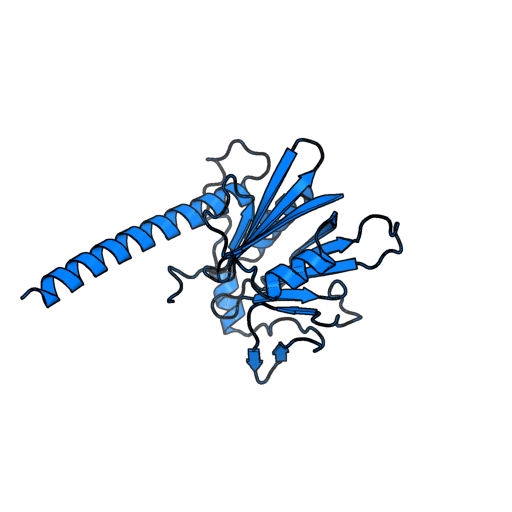6.62 102 PRO A N 1
ATOM 797 C CA . PRO A 1 102 ? 8.640 0.500 2.810 1.00 96.62 102 PRO A CA 1
ATOM 798 C C . PRO A 1 102 ? 7.300 -0.233 2.957 1.00 96.62 102 PRO A C 1
ATOM 800 O O . PRO A 1 102 ? 6.869 -0.971 2.071 1.00 96.62 102 PRO A O 1
ATOM 803 N N . VAL A 1 103 ? 6.688 -0.103 4.130 1.00 97.81 103 VAL A N 1
ATOM 804 C CA . VAL A 1 103 ? 5.427 -0.736 4.512 1.00 97.81 103 VAL A CA 1
ATOM 805 C C . VAL A 1 103 ? 4.499 0.355 5.013 1.00 97.81 103 VAL A C 1
ATOM 807 O O . VAL A 1 103 ? 4.827 1.038 5.980 1.00 97.81 103 VAL A O 1
ATOM 810 N N . VAL A 1 104 ? 3.349 0.502 4.364 1.00 98.56 104 VAL A N 1
ATOM 811 C CA . VAL A 1 104 ? 2.310 1.456 4.764 1.00 98.56 104 VAL A CA 1
ATOM 812 C C . VAL A 1 104 ? 1.098 0.695 5.269 1.00 98.56 104 VAL A C 1
ATOM 814 O O . VAL A 1 104 ? 0.666 -0.270 4.640 1.00 98.56 104 VAL A O 1
ATOM 817 N N . THR A 1 105 ? 0.550 1.130 6.395 1.00 98.62 105 THR A N 1
ATOM 818 C CA . THR A 1 105 ? -0.634 0.548 7.023 1.00 98.62 105 THR A CA 1
ATOM 819 C C . THR A 1 105 ? -1.746 1.582 7.035 1.00 98.62 105 THR A C 1
ATOM 821 O O . THR A 1 105 ? -1.571 2.651 7.604 1.00 98.62 105 THR A O 1
ATOM 824 N N . MET A 1 106 ? -2.898 1.256 6.451 1.00 98.69 106 MET A N 1
ATOM 825 C CA . MET A 1 106 ? -4.138 2.009 6.637 1.00 98.69 106 MET A CA 1
ATOM 826 C C . MET A 1 106 ? -5.053 1.226 7.577 1.00 98.69 106 MET A C 1
ATOM 828 O O . MET A 1 106 ? -5.598 0.184 7.201 1.00 98.69 106 MET A O 1
ATOM 832 N N . ALA A 1 107 ? -5.229 1.736 8.790 1.00 98.19 107 ALA A N 1
ATOM 833 C CA . ALA A 1 107 ? -6.167 1.213 9.769 1.00 98.19 107 ALA A CA 1
ATOM 834 C C . ALA A 1 107 ? -7.566 1.782 9.512 1.00 98.19 107 ALA A C 1
ATOM 836 O O . ALA A 1 107 ? -7.736 2.982 9.281 1.00 98.19 107 ALA A O 1
ATOM 837 N N . ALA A 1 108 ? -8.586 0.932 9.574 1.00 97.75 108 ALA A N 1
ATOM 838 C CA . ALA A 1 108 ? -9.970 1.338 9.397 1.00 97.75 108 ALA A CA 1
ATOM 839 C C . ALA A 1 108 ? -10.884 0.631 10.395 1.00 97.75 108 ALA A C 1
ATOM 841 O O . ALA A 1 108 ? -10.702 -0.546 10.708 1.00 97.75 108 ALA A O 1
ATOM 842 N N . ARG A 1 109 ? -11.894 1.354 10.875 1.00 96.25 109 ARG A N 1
ATOM 843 C CA . ARG A 1 109 ? -12.895 0.847 11.815 1.00 96.25 109 ARG A CA 1
ATOM 844 C C . ARG A 1 109 ? -14.258 0.784 11.150 1.00 96.25 109 ARG A C 1
ATOM 846 O O . ARG A 1 109 ? -14.660 1.732 10.470 1.00 96.25 109 ARG A O 1
ATOM 853 N N . SER A 1 110 ? -14.979 -0.311 11.369 1.00 89.94 110 SER A N 1
ATOM 854 C CA . SER A 1 110 ? -16.348 -0.453 10.876 1.00 89.94 110 SER A CA 1
ATOM 855 C C . SER A 1 110 ? -17.252 0.665 11.410 1.00 89.94 110 SER A C 1
ATOM 857 O O . SER A 1 110 ? -17.080 1.188 12.516 1.00 89.94 110 SER A O 1
ATOM 859 N N . ARG A 1 111 ? -18.228 1.074 10.599 1.00 79.25 111 ARG A N 1
ATOM 860 C CA . ARG A 1 111 ? -19.150 2.150 10.964 1.00 79.25 111 ARG A CA 1
ATOM 861 C C . ARG A 1 111 ? -20.088 1.681 12.075 1.00 79.25 111 ARG A C 1
ATOM 863 O O . ARG A 1 111 ? -20.790 0.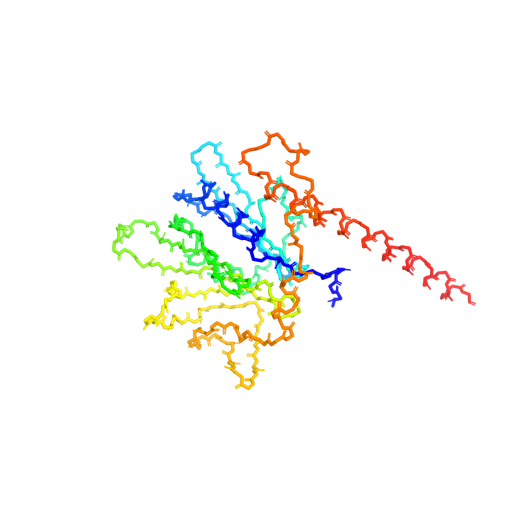695 11.908 1.00 79.25 111 ARG A O 1
ATOM 870 N N . GLY A 1 112 ? -20.170 2.464 13.149 1.00 72.56 112 GLY A N 1
ATOM 871 C CA . GLY A 1 112 ? -21.117 2.241 14.248 1.00 72.56 112 GLY A CA 1
ATOM 872 C C . GLY A 1 112 ? -20.525 1.546 15.472 1.00 72.56 112 GLY A C 1
ATOM 873 O O . GLY A 1 112 ? -21.185 1.500 16.499 1.00 72.56 112 GLY A O 1
ATOM 874 N N . GLU A 1 113 ? -19.275 1.084 15.412 1.00 76.44 113 GLU A N 1
ATOM 875 C CA . GLU A 1 113 ? -18.648 0.359 16.526 1.00 76.44 113 GLU A CA 1
ATOM 876 C C . GLU A 1 113 ? -17.987 1.269 17.591 1.00 76.44 113 GLU A C 1
ATOM 878 O O . GLU A 1 113 ? -17.313 0.783 18.494 1.00 76.44 113 GLU A O 1
ATOM 883 N N . GLY A 1 114 ? -18.179 2.593 17.527 1.00 75.31 114 GLY A N 1
ATOM 884 C CA . GLY A 1 114 ? -17.615 3.537 18.507 1.00 75.31 114 GLY A CA 1
ATOM 885 C C . GLY A 1 114 ? -16.079 3.529 18.556 1.00 75.31 114 GLY A C 1
ATOM 886 O O . GLY A 1 114 ? -15.424 3.193 17.571 1.00 75.31 114 GLY A O 1
ATOM 887 N N . GLU A 1 115 ? -15.481 3.931 19.680 1.00 73.50 115 GLU A N 1
ATOM 888 C CA . GLU A 1 115 ? -14.014 3.937 19.854 1.00 73.50 115 GLU A CA 1
ATOM 889 C C . GLU A 1 115 ? -13.431 2.551 20.176 1.00 73.50 115 GLU A C 1
ATOM 891 O O . GLU A 1 115 ? -12.306 2.263 19.771 1.00 73.50 115 GLU A O 1
ATOM 896 N N . GLY A 1 116 ? -14.215 1.664 20.799 1.00 74.94 116 GLY A N 1
ATOM 897 C CA . GLY A 1 116 ? -13.837 0.274 21.098 1.00 74.94 116 GLY A CA 1
ATOM 898 C C . GLY A 1 116 ? -14.063 -0.717 19.949 1.00 74.94 116 GLY A C 1
ATOM 899 O O . GLY A 1 116 ? -13.891 -1.920 20.130 1.00 74.94 116 GLY A O 1
ATOM 900 N N . GLY A 1 117 ? -14.481 -0.229 18.781 1.00 82.19 117 GLY A N 1
ATOM 901 C CA . GLY A 1 117 ? -14.781 -1.064 17.625 1.00 82.19 117 GLY A CA 1
ATOM 902 C C . GLY A 1 117 ? -13.563 -1.746 17.023 1.00 82.19 117 GLY A C 1
ATOM 903 O O . GLY A 1 117 ? -12.448 -1.217 17.069 1.00 82.19 117 GLY A O 1
ATOM 904 N N . ARG A 1 118 ? -13.797 -2.898 16.390 1.00 89.69 118 ARG A N 1
ATOM 905 C CA . ARG A 1 118 ? -12.765 -3.692 15.735 1.00 89.69 118 ARG A CA 1
ATOM 906 C C . ARG A 1 118 ? -12.130 -2.883 14.610 1.00 89.69 118 ARG A C 1
ATOM 908 O O . ARG A 1 118 ? -12.794 -2.402 13.688 1.00 89.69 118 ARG A O 1
ATOM 915 N N . ILE A 1 119 ? -10.811 -2.777 14.680 1.00 95.94 119 ILE A N 1
ATOM 916 C CA . ILE A 1 119 ? -9.993 -2.157 13.644 1.00 95.94 119 ILE A CA 1
ATOM 917 C C . ILE A 1 119 ? -9.444 -3.269 12.762 1.00 95.94 119 ILE A C 1
ATOM 919 O O . ILE A 1 119 ? -8.903 -4.244 13.265 1.00 95.94 119 ILE A O 1
ATOM 923 N N . VAL A 1 120 ? -9.567 -3.110 11.452 1.00 97.50 120 VAL A N 1
ATOM 924 C CA . VAL A 1 120 ? -8.878 -3.926 10.445 1.00 97.50 120 VAL A CA 1
ATOM 925 C C . VAL A 1 120 ? -7.828 -3.069 9.751 1.00 97.50 120 VAL A C 1
ATOM 927 O O . VAL A 1 120 ? -7.921 -1.840 9.765 1.00 97.50 120 VAL A O 1
ATOM 930 N N . ALA A 1 121 ? -6.834 -3.691 9.124 1.00 98.31 121 ALA A N 1
ATOM 931 C CA . ALA A 1 121 ? -5.760 -2.952 8.469 1.00 98.31 121 ALA A CA 1
ATOM 932 C C . ALA A 1 121 ? -5.517 -3.419 7.033 1.00 98.31 121 ALA A C 1
ATOM 934 O O . ALA A 1 121 ? -5.386 -4.613 6.769 1.00 98.31 121 ALA A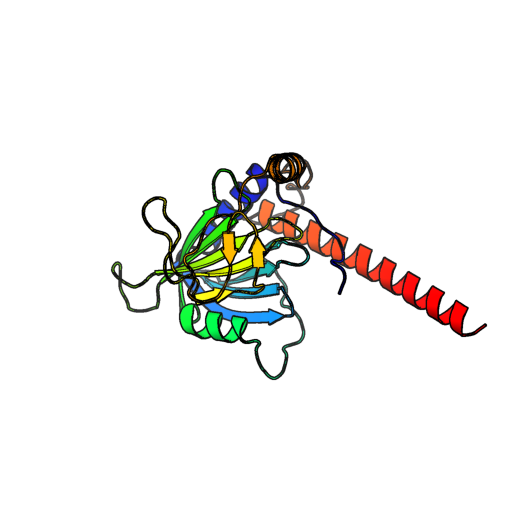 O 1
ATOM 935 N N . LEU A 1 122 ? -5.418 -2.468 6.103 1.00 98.69 122 LEU A N 1
ATOM 936 C CA . LEU A 1 122 ? -4.879 -2.698 4.766 1.00 98.69 122 LEU A CA 1
ATOM 937 C C . LEU A 1 122 ? -3.396 -2.330 4.771 1.00 98.69 122 LEU A C 1
ATOM 939 O O . LEU A 1 122 ? -3.044 -1.166 4.9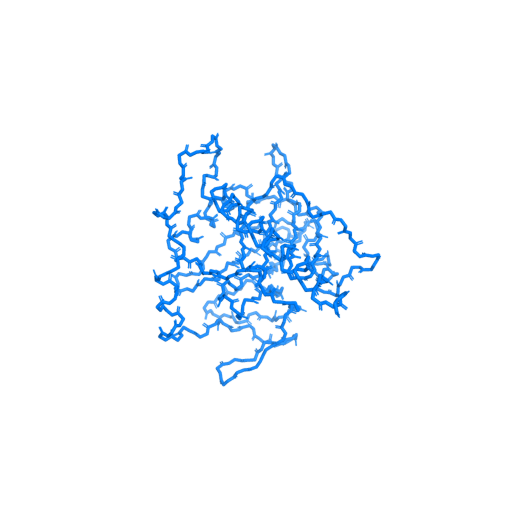46 1.00 98.69 122 LEU A O 1
ATOM 943 N N . VAL A 1 123 ? -2.534 -3.319 4.564 1.00 98.56 123 VAL A N 1
ATOM 944 C CA . VAL A 1 123 ? -1.079 -3.158 4.547 1.00 98.56 123 VAL A CA 1
ATOM 945 C C . VAL A 1 123 ? -0.554 -3.253 3.123 1.00 98.56 123 VAL A C 1
ATOM 947 O O . VAL A 1 123 ? -0.826 -4.225 2.415 1.00 98.56 123 VAL A O 1
ATOM 950 N N . ALA A 1 124 ? 0.231 -2.260 2.719 1.00 98.38 124 ALA A N 1
ATOM 951 C CA . ALA A 1 124 ? 0.962 -2.229 1.466 1.00 98.38 124 ALA A CA 1
ATOM 952 C C . ALA A 1 124 ? 2.460 -2.411 1.718 1.00 98.38 124 ALA A C 1
ATOM 954 O O . ALA A 1 124 ? 3.132 -1.520 2.229 1.00 98.38 124 ALA A O 1
ATOM 955 N N . GLU A 1 125 ? 2.999 -3.561 1.320 1.00 97.31 125 GLU A N 1
ATOM 956 C CA . GLU A 1 125 ? 4.439 -3.803 1.295 1.00 97.31 125 GLU A CA 1
ATOM 957 C C . GLU A 1 125 ? 4.990 -3.347 -0.064 1.00 97.31 125 GLU A C 1
ATOM 959 O O . GLU A 1 125 ? 4.795 -4.005 -1.084 1.00 97.31 125 GLU A O 1
ATOM 964 N N . LEU A 1 126 ? 5.697 -2.222 -0.117 1.00 96.31 126 LEU A N 1
ATOM 965 C CA . LEU A 1 126 ? 6.228 -1.611 -1.341 1.00 96.31 126 LEU A CA 1
ATOM 966 C C . LEU A 1 126 ? 7.697 -2.012 -1.578 1.00 96.31 126 LEU A C 1
ATOM 968 O O . LEU A 1 126 ? 8.549 -1.191 -1.888 1.00 96.31 126 LEU A O 1
ATOM 972 N N . THR A 1 127 ? 7.995 -3.306 -1.427 1.00 92.94 127 THR A N 1
ATOM 973 C CA . THR A 1 127 ? 9.341 -3.914 -1.483 1.00 92.94 127 THR A CA 1
ATOM 974 C C . THR A 1 127 ? 9.801 -4.344 -2.889 1.00 92.94 127 THR A C 1
ATOM 976 O O . THR A 1 127 ? 10.737 -5.139 -3.044 1.00 92.94 127 THR A O 1
ATOM 979 N N . GLY A 1 128 ? 9.178 -3.831 -3.953 1.00 87.38 128 GLY A N 1
ATOM 980 C CA . GLY A 1 128 ? 9.604 -4.082 -5.330 1.00 87.38 128 GLY A CA 1
ATOM 981 C C . GLY A 1 128 ? 8.990 -5.368 -5.872 1.00 87.38 128 GLY A C 1
ATOM 982 O O . GLY A 1 128 ? 7.778 -5.557 -5.871 1.00 87.38 128 GLY A O 1
ATOM 983 N N . GLN A 1 129 ? 9.827 -6.311 -6.307 1.00 83.19 129 GLN A N 1
ATOM 984 C CA . GLN A 1 129 ? 9.347 -7.592 -6.843 1.00 83.19 129 GLN A CA 1
ATOM 985 C C . GLN A 1 129 ? 8.552 -8.427 -5.828 1.00 83.19 129 GLN A C 1
ATOM 987 O O . GLN A 1 129 ? 7.740 -9.262 -6.232 1.00 83.19 129 GLN A O 1
ATOM 992 N N . PHE A 1 130 ? 8.759 -8.191 -4.527 1.00 88.94 130 PHE A N 1
ATOM 993 C CA . PHE A 1 130 ? 8.069 -8.862 -3.422 1.00 88.94 130 PHE A CA 1
ATOM 994 C C . PHE A 1 130 ? 6.883 -8.058 -2.877 1.00 88.94 130 PHE A C 1
ATOM 996 O O . PHE A 1 130 ? 6.262 -8.484 -1.910 1.00 88.94 130 PHE A O 1
ATOM 1003 N N . SER A 1 131 ? 6.503 -6.959 -3.539 1.00 94.69 131 SER A N 1
ATOM 1004 C CA . SER A 1 131 ? 5.404 -6.115 -3.088 1.00 94.69 131 SER A CA 1
ATOM 1005 C C . SER A 1 131 ? 4.069 -6.828 -2.917 1.00 94.69 131 SER A C 1
ATOM 1007 O O . SER A 1 131 ? 3.669 -7.654 -3.739 1.00 94.69 131 SER A O 1
ATOM 1009 N N . ASN A 1 132 ? 3.332 -6.494 -1.872 1.00 96.81 132 ASN A N 1
ATOM 1010 C CA . ASN A 1 132 ? 2.075 -7.164 -1.577 1.00 96.81 132 ASN A CA 1
ATOM 1011 C C . ASN A 1 132 ? 1.049 -6.185 -1.016 1.00 96.81 132 ASN A C 1
ATOM 1013 O O . ASN A 1 132 ? 1.422 -5.174 -0.429 1.00 96.81 132 ASN A O 1
ATOM 1017 N N . LEU A 1 133 ? -0.231 -6.512 -1.187 1.00 98.25 133 LEU A N 1
ATOM 1018 C CA . LEU A 1 133 ? -1.309 -5.908 -0.411 1.00 98.25 133 LEU A CA 1
ATOM 1019 C C . LEU A 1 133 ? -1.911 -7.004 0.459 1.00 98.25 133 LEU A C 1
ATOM 1021 O O . LEU A 1 133 ? -2.232 -8.084 -0.047 1.00 98.25 133 LEU A O 1
ATOM 1025 N N . LEU A 1 134 ? -2.043 -6.724 1.749 1.00 98.50 134 LEU A N 1
ATOM 1026 C CA . LEU A 1 134 ? -2.581 -7.641 2.743 1.00 98.50 134 LEU A CA 1
ATOM 1027 C C . LEU A 1 134 ? -3.715 -6.960 3.497 1.00 98.50 134 LEU A C 1
ATOM 1029 O O . LEU A 1 134 ? -3.619 -5.791 3.850 1.00 98.50 134 LEU A O 1
ATOM 1033 N N . LEU A 1 135 ? -4.776 -7.707 3.760 1.00 98.69 135 LEU A N 1
ATOM 1034 C CA . LEU A 1 135 ? -5.829 -7.325 4.682 1.00 98.69 135 LEU A CA 1
ATOM 1035 C C . LEU A 1 135 ? -5.614 -8.102 5.978 1.00 98.69 135 LEU A C 1
ATOM 1037 O O . LEU A 1 135 ? -5.570 -9.333 5.951 1.00 98.69 135 LEU A O 1
ATOM 1041 N N . LEU A 1 136 ? -5.480 -7.386 7.085 1.00 98.56 136 LEU A N 1
ATOM 1042 C CA . LEU A 1 136 ? -5.205 -7.917 8.414 1.00 98.56 136 LEU A CA 1
ATOM 1043 C C . LEU A 1 136 ? -6.394 -7.666 9.339 1.00 98.56 136 LEU A C 1
ATOM 1045 O O . LEU A 1 136 ? -7.158 -6.714 9.152 1.00 98.56 136 LEU A O 1
ATOM 1049 N N . ASP A 1 137 ? -6.549 -8.526 10.336 1.00 97.25 137 ASP A N 1
ATOM 1050 C CA . ASP A 1 137 ? -7.672 -8.477 11.269 1.00 97.25 137 ASP A CA 1
ATOM 1051 C C . ASP A 1 137 ? -7.508 -7.490 12.433 1.00 97.25 137 ASP A C 1
ATOM 1053 O O . ASP A 1 137 ? -8.485 -7.256 13.149 1.00 97.25 137 ASP A O 1
ATOM 1057 N N . ALA A 1 138 ? -6.306 -6.922 12.556 1.00 96.56 138 ALA A N 1
ATOM 1058 C CA . ALA A 1 138 ? -5.919 -5.786 13.380 1.00 96.56 138 ALA A CA 1
ATOM 1059 C C . ALA A 1 138 ? -4.681 -5.086 12.768 1.00 96.56 138 ALA A C 1
ATOM 1061 O O . ALA A 1 138 ? -3.988 -5.677 11.929 1.00 96.56 138 ALA A O 1
ATOM 1062 N N . PRO A 1 139 ? -4.385 -3.828 13.143 1.00 95.38 139 PRO A N 1
ATOM 1063 C CA . PRO A 1 139 ? -3.118 -3.186 12.804 1.00 95.38 139 PRO A CA 1
ATOM 1064 C C . PRO A 1 139 ? -1.926 -3.942 13.415 1.00 95.38 139 PRO A C 1
ATOM 1066 O O . PRO A 1 139 ? -2.037 -4.445 14.533 1.00 95.38 139 PRO A O 1
ATOM 1069 N N . PRO A 1 140 ? -0.780 -4.023 12.719 1.00 93.56 140 PRO A N 1
ATOM 1070 C CA . PRO A 1 140 ? 0.424 -4.607 13.287 1.00 93.56 140 PRO A CA 1
ATOM 1071 C C . PRO A 1 140 ? 0.983 -3.728 14.409 1.00 93.56 140 PRO A C 1
ATOM 1073 O O . PRO A 1 140 ? 1.085 -2.512 14.253 1.00 93.56 140 PRO A O 1
ATOM 1076 N N . SER A 1 141 ? 1.391 -4.353 15.514 1.00 90.19 141 SER A N 1
ATOM 1077 C CA . SER A 1 141 ? 2.067 -3.697 16.635 1.00 90.19 141 SER A CA 1
ATOM 1078 C C . SER A 1 141 ? 3.286 -4.517 17.085 1.00 90.19 141 SER A C 1
ATOM 1080 O O . SER A 1 141 ? 3.416 -5.683 16.706 1.00 90.19 141 SER A O 1
ATOM 1082 N N . PRO A 1 142 ? 4.198 -3.943 17.890 1.00 85.75 142 PRO A N 1
ATOM 1083 C CA . PRO A 1 142 ? 5.306 -4.703 18.474 1.00 85.75 142 PRO A CA 1
ATOM 1084 C C . PRO A 1 142 ? 4.851 -5.849 19.389 1.00 85.75 142 PRO A C 1
ATOM 1086 O O . PRO A 1 142 ? 5.573 -6.826 19.557 1.00 85.75 142 PRO A O 1
ATOM 1089 N N . GLU A 1 143 ? 3.662 -5.724 19.980 1.00 85.38 143 GLU A N 1
ATOM 1090 C CA . GLU A 1 143 ? 3.145 -6.634 21.005 1.00 85.38 143 GLU A CA 1
ATOM 1091 C C . GLU A 1 143 ? 2.332 -7.794 20.418 1.00 85.38 143 GLU A C 1
ATOM 1093 O O . GLU A 1 143 ? 2.248 -8.858 21.028 1.00 85.38 143 GLU A O 1
ATOM 1098 N N . ALA A 1 144 ? 1.736 -7.612 19.235 1.00 87.75 144 ALA A N 1
ATOM 1099 C CA . ALA A 1 144 ? 0.849 -8.600 18.635 1.00 87.75 144 ALA A CA 1
ATOM 1100 C C . ALA A 1 144 ? 1.020 -8.691 17.114 1.00 87.75 144 ALA A C 1
ATOM 1102 O O . ALA A 1 144 ? 1.028 -7.694 16.391 1.00 87.75 144 ALA A O 1
ATOM 1103 N N . SER A 1 145 ? 1.097 -9.930 16.623 1.00 92.88 145 SER A N 1
ATOM 1104 C CA . SER A 1 145 ? 1.060 -10.233 15.192 1.00 92.88 145 SER A CA 1
ATOM 1105 C C . SER A 1 145 ? -0.392 -10.471 14.766 1.00 92.88 145 SER A C 1
ATOM 1107 O O . SER A 1 145 ? -0.971 -11.480 15.169 1.00 92.88 145 SER A O 1
ATOM 1109 N N . PRO A 1 146 ? -1.009 -9.570 13.983 1.00 96.62 146 PRO A N 1
ATOM 1110 C CA . PRO A 1 146 ? -2.386 -9.746 13.535 1.00 96.62 146 PRO A CA 1
ATOM 1111 C C . PRO A 1 146 ? -2.480 -10.866 12.499 1.00 96.62 146 PRO A C 1
ATOM 1113 O O . PRO A 1 146 ? -1.517 -11.167 11.790 1.00 96.62 146 PRO A O 1
ATOM 1116 N N . ARG A 1 147 ? -3.660 -11.455 12.348 1.00 97.62 147 ARG A N 1
ATOM 1117 C CA . ARG A 1 147 ? -3.904 -12.519 11.376 1.00 97.62 147 ARG A CA 1
ATOM 1118 C C . ARG A 1 147 ? -4.160 -11.951 9.986 1.00 97.62 147 ARG A C 1
ATOM 1120 O O . ARG A 1 147 ? -4.889 -10.973 9.808 1.00 97.62 147 ARG A O 1
ATOM 1127 N N . ILE A 1 148 ? -3.622 -12.615 8.966 1.00 98.50 148 ILE A N 1
ATOM 1128 C CA . ILE A 1 148 ? -3.871 -12.268 7.567 1.00 98.50 148 ILE A CA 1
ATOM 1129 C C . ILE A 1 148 ? -5.263 -12.770 7.155 1.00 98.50 148 ILE A C 1
ATOM 1131 O O . ILE A 1 148 ? -5.492 -13.970 7.007 1.00 98.50 148 ILE A O 1
ATOM 1135 N N . LEU A 1 149 ? -6.201 -11.851 6.923 1.00 98.19 149 LEU A N 1
ATOM 1136 C CA . LEU A 1 149 ? -7.554 -12.155 6.443 1.00 98.19 149 LEU A CA 1
ATOM 1137 C C . LEU A 1 149 ? -7.585 -12.469 4.947 1.00 98.19 149 LEU A C 1
ATOM 1139 O O . LEU A 1 149 ? -8.330 -13.341 4.511 1.00 98.19 149 LEU A O 1
ATOM 1143 N N . HIS A 1 150 ? -6.808 -11.733 4.152 1.00 98.38 150 HIS A N 1
ATOM 1144 C CA . HIS A 1 150 ? -6.619 -11.989 2.724 1.00 98.38 150 HIS A CA 1
ATOM 1145 C C . HIS A 1 150 ? -5.371 -11.257 2.221 1.00 98.38 150 HIS A C 1
ATOM 1147 O O . HIS A 1 150 ? -4.864 -10.344 2.863 1.00 98.38 150 HIS A O 1
ATOM 1153 N N . LEU A 1 151 ? -4.878 -11.630 1.046 1.00 98.06 151 LEU A N 1
ATOM 1154 C CA . LEU A 1 151 ? -3.706 -11.024 0.413 1.00 98.06 151 LEU A CA 1
ATOM 1155 C C . LEU A 1 151 ? -3.757 -11.133 -1.120 1.00 98.06 151 LEU A C 1
ATOM 1157 O O . LEU A 1 151 ? -4.542 -11.923 -1.651 1.00 98.06 151 LEU A O 1
ATOM 1161 N N . LEU A 1 152 ? -2.920 -10.365 -1.827 1.00 96.31 152 LEU A N 1
ATOM 1162 C CA . LEU A 1 152 ? -2.781 -10.462 -3.289 1.00 96.31 152 LEU A CA 1
ATOM 1163 C C . LEU A 1 152 ? -1.882 -11.617 -3.743 1.00 96.31 152 LEU A C 1
ATOM 1165 O O . LEU A 1 152 ? -2.177 -12.249 -4.757 1.00 96.31 152 LEU A O 1
ATOM 1169 N N . ARG A 1 153 ? -0.758 -11.862 -3.056 1.00 94.81 153 ARG A N 1
ATOM 1170 C CA . ARG A 1 153 ? 0.221 -12.896 -3.443 1.00 94.81 153 ARG A CA 1
ATOM 1171 C C . ARG A 1 153 ? 0.688 -13.726 -2.262 1.00 94.81 153 ARG A C 1
ATOM 1173 O O . ARG A 1 153 ? 1.274 -13.179 -1.330 1.00 94.81 153 ARG A O 1
ATOM 1180 N N . THR A 1 154 ? 0.454 -15.033 -2.312 1.00 94.75 154 THR A N 1
ATOM 1181 C CA . THR A 1 154 ? 1.034 -15.962 -1.338 1.00 94.75 154 THR A CA 1
ATOM 1182 C C . THR A 1 154 ? 2.533 -16.057 -1.564 1.00 94.75 154 THR A C 1
ATOM 1184 O O . THR A 1 154 ? 2.998 -16.049 -2.706 1.00 94.75 154 THR A O 1
ATOM 1187 N N . PHE A 1 155 ? 3.299 -16.166 -0.487 1.00 90.19 155 PHE A N 1
ATOM 1188 C CA . PHE A 1 155 ? 4.747 -16.296 -0.573 1.00 90.19 155 PHE A CA 1
ATOM 1189 C C . PHE A 1 155 ? 5.283 -17.101 0.605 1.00 90.19 155 PHE A C 1
ATOM 1191 O O . PHE A 1 155 ? 4.734 -17.068 1.703 1.00 90.19 155 PHE A O 1
ATOM 1198 N N . THR A 1 156 ? 6.363 -17.839 0.390 1.00 92.38 156 THR A N 1
ATOM 1199 C CA . THR A 1 156 ? 7.081 -18.535 1.457 1.00 92.38 156 THR A CA 1
ATOM 1200 C C . THR A 1 156 ? 8.574 -18.384 1.221 1.00 92.38 156 THR A C 1
ATOM 1202 O O . THR A 1 156 ? 9.057 -18.518 0.100 1.00 92.38 156 THR A O 1
ATOM 1205 N N . SER A 1 157 ? 9.290 -18.072 2.294 1.00 87.06 157 SER A N 1
ATOM 1206 C CA . SER A 1 157 ? 10.745 -17.957 2.355 1.00 87.06 157 SER A CA 1
ATOM 1207 C C . SER A 1 157 ? 11.245 -18.562 3.655 1.00 87.06 157 SER A C 1
ATOM 1209 O O . SER A 1 157 ? 10.450 -18.811 4.559 1.00 87.06 157 SER A O 1
ATOM 1211 N N . ALA A 1 158 ? 12.564 -18.689 3.784 1.00 86.44 158 ALA A N 1
ATOM 1212 C CA . ALA A 1 158 ? 13.201 -19.067 5.042 1.00 86.44 158 ALA A CA 1
ATOM 1213 C C . ALA A 1 158 ? 12.802 -18.160 6.227 1.00 86.44 158 ALA A C 1
ATOM 1215 O O . ALA A 1 158 ? 12.731 -18.632 7.353 1.00 86.44 158 ALA A O 1
ATOM 1216 N N . ASN A 1 159 ? 12.499 -16.878 5.979 1.00 86.88 159 ASN A N 1
ATOM 1217 C CA . ASN A 1 159 ? 12.261 -15.896 7.044 1.00 86.88 159 ASN A CA 1
ATOM 1218 C C . ASN A 1 159 ? 10.780 -15.695 7.392 1.00 86.88 159 ASN A C 1
ATOM 1220 O O . ASN A 1 159 ? 10.468 -15.214 8.479 1.00 86.88 159 ASN A O 1
ATOM 1224 N N . ARG A 1 160 ? 9.860 -15.990 6.463 1.00 92.19 160 ARG A N 1
ATOM 1225 C CA . ARG A 1 160 ? 8.415 -15.827 6.680 1.00 92.19 160 ARG A CA 1
ATOM 1226 C C . ARG A 1 160 ? 7.569 -16.577 5.658 1.00 92.19 160 ARG A C 1
ATOM 1228 O O . ARG A 1 160 ? 7.941 -16.690 4.483 1.00 92.19 160 ARG A O 1
ATOM 1235 N N . ARG A 1 161 ? 6.380 -16.976 6.106 1.00 94.31 161 ARG A N 1
ATOM 1236 C CA . ARG A 1 161 ? 5.265 -17.477 5.299 1.00 94.31 161 ARG A CA 1
ATOM 1237 C C . ARG A 1 161 ? 4.160 -16.422 5.273 1.00 94.31 161 ARG A C 1
ATOM 1239 O O . ARG A 1 161 ? 3.839 -15.834 6.296 1.00 94.31 161 ARG A O 1
ATOM 1246 N N . VAL A 1 162 ? 3.618 -16.160 4.089 1.00 95.88 162 VAL A N 1
ATOM 1247 C CA . VAL A 1 162 ? 2.569 -15.167 3.838 1.00 95.88 162 VAL A CA 1
ATOM 1248 C C . VAL A 1 162 ? 1.424 -15.888 3.150 1.00 95.88 162 VAL A C 1
ATOM 1250 O O . VAL A 1 162 ? 1.455 -16.114 1.937 1.00 95.88 162 VAL A O 1
ATOM 1253 N N . ALA A 1 163 ? 0.438 -16.291 3.938 1.00 97.06 163 ALA A N 1
ATOM 1254 C CA . ALA A 1 163 ? -0.756 -16.973 3.467 1.00 97.06 163 ALA A CA 1
ATOM 1255 C C . ALA A 1 163 ? -1.966 -16.551 4.308 1.00 97.06 163 ALA A C 1
ATOM 1257 O O . ALA A 1 163 ? -1.823 -15.923 5.355 1.00 97.06 163 ALA A O 1
ATOM 1258 N N . ILE A 1 164 ? -3.164 -16.856 3.813 1.00 97.56 164 ILE A N 1
ATOM 1259 C CA . ILE A 1 164 ? -4.406 -16.547 4.521 1.00 97.56 164 ILE A CA 1
ATOM 1260 C C . ILE A 1 164 ? -4.421 -17.343 5.834 1.00 97.56 164 ILE A C 1
ATOM 1262 O O . ILE A 1 164 ? -4.021 -18.504 5.848 1.00 97.56 164 ILE A O 1
ATOM 1266 N N . HIS A 1 165 ? -4.882 -16.707 6.910 1.00 96.31 165 HIS A N 1
ATOM 1267 C CA . HIS A 1 165 ? -4.953 -17.214 8.285 1.00 96.31 165 HIS A CA 1
ATOM 1268 C C . HIS A 1 165 ? -3.623 -17.373 9.032 1.00 96.31 165 HIS A C 1
ATOM 1270 O O . HIS A 1 165 ? -3.655 -17.664 10.225 1.00 96.31 165 HIS A O 1
ATOM 1276 N N . GLU A 1 166 ? -2.487 -17.111 8.386 1.00 97.19 166 GLU A N 1
ATOM 1277 C CA . GLU A 1 166 ? -1.195 -17.014 9.071 1.00 97.19 166 GLU A CA 1
ATOM 1278 C C . GLU A 1 166 ? -1.085 -15.697 9.847 1.00 97.19 166 GLU A C 1
ATOM 1280 O O . GLU A 1 166 ? -1.712 -14.692 9.489 1.00 97.19 166 GLU A O 1
ATOM 1285 N N . ASP A 1 167 ? -0.235 -15.686 10.870 1.00 96.75 167 ASP A N 1
ATOM 1286 C CA . ASP A 1 167 ? 0.118 -14.463 11.583 1.00 96.75 167 ASP A CA 1
ATOM 1287 C C . ASP A 1 167 ? 1.044 -13.601 10.716 1.00 96.75 167 ASP A C 1
ATOM 1289 O O . ASP A 1 167 ? 2.033 -14.066 10.136 1.00 96.75 167 ASP A O 1
ATOM 1293 N N . TYR A 1 168 ?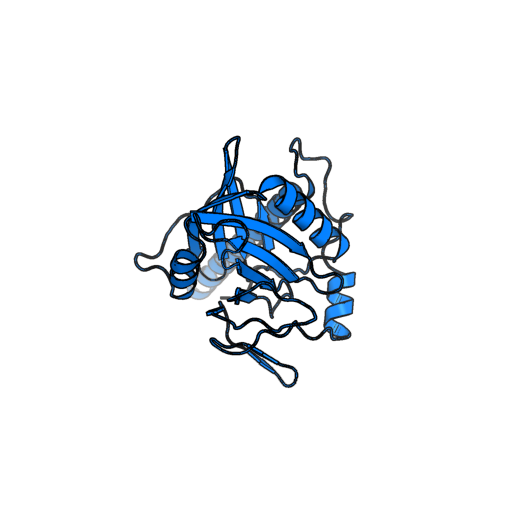 0.721 -12.317 10.616 1.00 96.88 168 TYR A N 1
ATOM 1294 C CA . TYR A 1 168 ? 1.484 -11.364 9.834 1.00 96.88 168 TYR A CA 1
ATOM 1295 C C . TYR A 1 168 ? 2.845 -11.099 10.473 1.00 96.88 168 TYR A C 1
ATOM 1297 O O . TYR A 1 168 ? 2.952 -10.750 11.646 1.00 96.88 168 TYR A O 1
ATOM 1305 N N . ARG A 1 169 ? 3.895 -11.189 9.654 1.00 94.75 169 ARG A N 1
ATOM 1306 C CA . ARG A 1 169 ? 5.258 -10.796 10.017 1.00 94.75 169 ARG A CA 1
ATOM 1307 C C . ARG A 1 169 ? 5.802 -9.825 8.986 1.00 94.75 169 ARG A C 1
ATOM 1309 O O . ARG A 1 169 ? 5.659 -10.057 7.783 1.00 94.75 169 ARG A O 1
ATOM 1316 N N . LEU A 1 170 ? 6.473 -8.774 9.450 1.00 94.31 170 LEU A N 1
ATOM 1317 C CA . LEU A 1 170 ? 7.103 -7.767 8.595 1.00 94.31 170 LEU A CA 1
ATOM 1318 C C . LEU A 1 170 ? 8.104 -8.380 7.598 1.00 94.31 170 LEU A C 1
ATOM 1320 O O . LEU A 1 170 ? 8.649 -9.464 7.837 1.00 94.31 170 LEU A O 1
ATOM 1324 N N . PRO A 1 171 ? 8.356 -7.718 6.453 1.00 93.69 171 PRO A N 1
ATOM 1325 C CA . PRO A 1 171 ? 9.408 -8.144 5.542 1.00 93.69 171 PRO A CA 1
ATOM 1326 C C . PRO A 1 171 ? 10.769 -8.134 6.241 1.00 93.69 171 PRO A C 1
ATOM 1328 O O . PRO A 1 171 ? 11.093 -7.202 6.970 1.00 93.69 171 PRO A O 1
ATOM 1331 N N . HIS A 1 172 ? 11.598 -9.143 5.979 1.00 91.88 172 HIS A N 1
ATOM 1332 C CA . HIS A 1 172 ? 12.966 -9.156 6.491 1.00 91.88 172 HIS A CA 1
ATOM 1333 C C . HIS A 1 172 ? 13.813 -8.084 5.785 1.00 91.88 172 HIS A C 1
ATOM 1335 O O . HIS A 1 172 ? 13.980 -8.126 4.560 1.00 91.88 172 HIS A O 1
ATOM 1341 N N . LEU A 1 173 ? 14.400 -7.161 6.553 1.00 93.44 173 LEU A N 1
ATOM 1342 C CA . LEU A 1 173 ? 15.316 -6.142 6.039 1.00 93.44 173 LEU A CA 1
ATOM 1343 C C . LEU A 1 173 ? 16.686 -6.762 5.724 1.00 93.44 173 LEU A C 1
ATOM 1345 O O . LEU A 1 173 ? 17.602 -6.749 6.539 1.00 93.44 173 LEU A O 1
ATOM 1349 N N . SER A 1 174 ? 16.838 -7.330 4.527 1.00 93.12 174 SER A N 1
ATOM 1350 C CA . SER A 1 174 ? 18.149 -7.801 4.066 1.00 93.12 174 SER A CA 1
ATOM 1351 C C . SER A 1 174 ? 19.064 -6.626 3.685 1.00 93.12 174 SER A C 1
ATOM 1353 O O . SER A 1 174 ? 18.560 -5.578 3.268 1.00 93.12 174 SER A O 1
ATOM 1355 N N . PRO A 1 175 ? 20.402 -6.794 3.707 1.00 95.12 175 PRO A N 1
ATOM 1356 C CA . PRO A 1 175 ? 21.329 -5.765 3.223 1.00 95.12 175 PRO A CA 1
ATOM 1357 C C . PRO A 1 175 ? 21.045 -5.332 1.777 1.00 95.12 175 PRO A C 1
ATOM 1359 O O . PRO A 1 175 ? 21.176 -4.164 1.420 1.00 95.12 175 PRO A O 1
ATOM 1362 N N . GLY A 1 176 ? 20.605 -6.272 0.933 1.00 93.06 176 GLY A N 1
ATOM 1363 C CA . GLY A 1 176 ? 20.196 -5.984 -0.440 1.00 93.06 176 GLY A CA 1
ATOM 1364 C C . GLY A 1 176 ? 18.937 -5.121 -0.521 1.00 93.06 176 GLY A C 1
ATOM 1365 O O . GLY A 1 176 ? 18.900 -4.186 -1.314 1.00 93.06 176 GLY A O 1
ATOM 1366 N N . LEU A 1 177 ? 17.920 -5.403 0.300 1.00 92.25 177 LEU A N 1
ATOM 1367 C CA . LEU A 1 177 ? 16.709 -4.583 0.355 1.00 92.25 177 LEU A CA 1
ATOM 1368 C C . LEU A 1 177 ? 17.023 -3.184 0.895 1.00 92.25 177 LEU A C 1
ATOM 1370 O O . LEU A 1 177 ? 16.599 -2.208 0.287 1.00 92.25 177 LEU A O 1
ATOM 1374 N N . ARG A 1 178 ? 17.821 -3.092 1.964 1.00 95.56 178 ARG A N 1
ATOM 1375 C CA . ARG A 1 178 ? 18.255 -1.821 2.551 1.00 95.56 178 ARG A CA 1
ATOM 1376 C C . ARG A 1 178 ? 18.908 -0.903 1.515 1.00 95.56 178 ARG A C 1
ATOM 1378 O O . ARG A 1 178 ? 18.417 0.199 1.308 1.00 95.56 178 ARG A O 1
ATOM 1385 N N . ARG A 1 179 ? 19.918 -1.391 0.784 1.00 95.12 179 ARG A N 1
ATOM 1386 C CA . ARG A 1 179 ? 20.590 -0.602 -0.268 1.00 95.12 179 ARG A CA 1
ATOM 1387 C C . ARG A 1 179 ? 19.630 -0.112 -1.352 1.00 95.12 179 ARG A C 1
ATOM 1389 O O . ARG A 1 179 ? 19.776 0.991 -1.857 1.00 95.12 179 ARG A O 1
ATOM 1396 N N . ARG A 1 180 ? 18.645 -0.934 -1.727 1.00 94.31 180 ARG A N 1
ATOM 1397 C CA . ARG A 1 180 ? 17.655 -0.555 -2.745 1.00 94.31 180 ARG A CA 1
ATOM 1398 C C . ARG A 1 180 ? 16.637 0.465 -2.233 1.00 94.31 180 ARG A C 1
ATOM 1400 O O . ARG A 1 180 ? 16.096 1.196 -3.048 1.00 94.31 180 ARG A O 1
ATOM 1407 N N . ILE A 1 181 ? 16.336 0.466 -0.933 1.00 94.94 181 ILE A N 1
ATOM 1408 C CA . ILE A 1 181 ? 15.507 1.496 -0.294 1.00 94.94 181 ILE A CA 1
ATOM 1409 C C . ILE A 1 181 ? 16.284 2.815 -0.244 1.00 94.94 181 ILE A C 1
ATOM 1411 O O . ILE A 1 181 ? 15.746 3.849 -0.616 1.00 94.94 181 ILE A O 1
ATOM 1415 N N . GLU A 1 182 ? 17.550 2.770 0.180 1.00 94.06 182 GLU A N 1
ATOM 1416 C CA . GLU A 1 182 ? 18.432 3.944 0.258 1.00 94.06 182 GLU A CA 1
ATOM 1417 C C . GLU A 1 182 ? 18.654 4.583 -1.122 1.00 94.06 182 GLU A C 1
ATOM 1419 O O . GLU A 1 182 ? 18.597 5.799 -1.238 1.00 94.06 182 GLU A O 1
ATOM 1424 N N . GLY A 1 183 ? 18.827 3.774 -2.172 1.00 93.50 183 GLY A N 1
ATOM 1425 C CA . GLY A 1 183 ? 18.880 4.234 -3.567 1.00 93.50 183 GLY A CA 1
ATOM 1426 C C . GLY A 1 183 ? 17.526 4.253 -4.288 1.00 93.50 183 GLY A C 1
ATOM 1427 O O . GLY A 1 183 ? 17.494 4.155 -5.514 1.00 93.50 183 GLY A O 1
ATOM 1428 N N . GLY A 1 184 ? 16.413 4.245 -3.549 1.00 93.19 184 GLY A N 1
ATOM 1429 C CA . GLY A 1 184 ? 15.066 4.344 -4.110 1.00 93.19 184 GLY A CA 1
ATOM 1430 C C . GLY A 1 184 ? 14.709 5.778 -4.506 1.00 93.19 184 GLY A C 1
ATOM 1431 O O . GLY A 1 184 ? 15.468 6.701 -4.248 1.00 93.19 184 GLY A O 1
ATOM 1432 N N . LEU A 1 185 ? 13.518 5.960 -5.079 1.00 95.12 185 LEU A N 1
ATOM 1433 C CA . LEU A 1 185 ? 12.956 7.264 -5.425 1.00 95.12 185 LEU A CA 1
ATOM 1434 C C . LEU A 1 185 ? 12.921 8.171 -4.182 1.00 95.12 185 LEU A C 1
ATOM 1436 O O . LEU A 1 185 ? 12.259 7.861 -3.181 1.00 95.12 185 LEU A O 1
ATOM 1440 N N . GLY A 1 186 ? 13.685 9.251 -4.243 1.00 94.69 186 GLY A N 1
ATOM 1441 C CA . GLY A 1 186 ? 13.877 10.270 -3.225 1.00 94.69 186 GLY A CA 1
ATOM 1442 C C . GLY A 1 186 ? 12.957 11.473 -3.390 1.00 94.69 186 GLY A C 1
ATOM 1443 O O . GLY A 1 186 ? 12.223 11.597 -4.366 1.00 94.69 186 GLY A O 1
ATOM 1444 N N . LEU A 1 187 ? 13.015 12.378 -2.410 1.00 93.31 187 LEU A N 1
ATOM 1445 C CA . LEU A 1 187 ? 12.384 13.697 -2.518 1.00 93.31 187 LEU A CA 1
ATOM 1446 C C . LEU A 1 187 ? 13.064 14.541 -3.604 1.00 93.31 187 LEU A C 1
ATOM 1448 O O . LEU A 1 187 ? 12.375 15.205 -4.366 1.00 93.31 187 LEU A O 1
ATOM 1452 N N . ASP A 1 188 ? 14.391 14.445 -3.711 1.00 93.00 188 ASP A N 1
ATOM 1453 C CA . ASP A 1 188 ? 15.195 15.212 -4.671 1.00 93.00 188 ASP A CA 1
ATOM 1454 C C . ASP A 1 188 ? 15.007 14.745 -6.127 1.00 93.00 188 ASP A C 1
ATOM 1456 O O . ASP A 1 188 ? 15.368 15.456 -7.061 1.00 93.00 188 ASP A O 1
ATOM 1460 N N . ASP A 1 189 ? 14.414 13.563 -6.328 1.00 93.06 189 ASP A N 1
ATOM 1461 C CA . ASP A 1 189 ? 14.093 13.018 -7.653 1.00 93.06 189 ASP A CA 1
ATOM 1462 C C . ASP A 1 189 ? 12.756 13.538 -8.207 1.00 93.06 189 ASP A C 1
ATOM 1464 O O . ASP A 1 189 ? 12.384 13.216 -9.339 1.00 93.06 189 ASP A O 1
ATOM 1468 N N . LEU A 1 190 ? 11.990 14.281 -7.401 1.00 91.06 190 LEU A N 1
ATOM 1469 C CA . LEU A 1 190 ? 10.639 14.718 -7.727 1.00 91.06 190 LEU A CA 1
ATOM 1470 C C . LEU A 1 190 ? 10.552 16.240 -7.796 1.00 91.06 190 LEU A C 1
ATOM 1472 O O . LEU A 1 190 ? 10.947 16.951 -6.875 1.00 91.06 190 LEU A O 1
ATOM 1476 N N . ASP A 1 191 ? 9.930 16.746 -8.860 1.00 88.62 191 ASP A N 1
ATOM 1477 C CA . ASP A 1 191 ? 9.538 18.149 -8.920 1.00 88.62 191 ASP A CA 1
ATOM 1478 C C . ASP A 1 191 ? 8.292 18.377 -8.052 1.00 88.62 191 ASP A C 1
ATOM 1480 O O . ASP A 1 191 ? 7.159 18.103 -8.460 1.00 88.62 191 ASP A O 1
ATOM 1484 N N . LEU A 1 192 ? 8.517 18.869 -6.834 1.00 87.31 192 LEU A N 1
ATOM 1485 C CA . LEU A 1 192 ? 7.463 19.230 -5.883 1.00 87.31 192 LEU A CA 1
ATOM 1486 C C . LEU A 1 192 ? 6.879 20.629 -6.144 1.00 87.31 192 LEU A C 1
ATOM 1488 O O . LEU A 1 192 ? 5.854 20.974 -5.564 1.00 87.31 192 LEU A O 1
ATOM 1492 N N . SER A 1 193 ? 7.520 21.436 -6.996 1.00 81.69 193 SER A N 1
ATOM 1493 C CA . SER A 1 193 ? 7.118 22.820 -7.282 1.00 81.69 193 SER A CA 1
ATOM 1494 C C . SER A 1 193 ? 6.040 22.917 -8.358 1.00 81.69 193 SER A C 1
ATOM 1496 O O . SER A 1 193 ? 5.255 23.861 -8.375 1.00 81.69 193 SER A O 1
ATOM 1498 N N . ALA A 1 194 ? 5.950 21.908 -9.224 1.00 69.44 194 ALA A N 1
ATOM 1499 C CA . ALA A 1 194 ? 4.982 21.878 -10.310 1.00 69.44 194 ALA A CA 1
ATOM 1500 C C . ALA A 1 194 ? 3.526 21.607 -9.865 1.00 69.44 194 ALA A C 1
ATOM 1502 O O . ALA A 1 194 ? 2.681 21.361 -10.723 1.00 69.44 194 ALA A O 1
ATOM 1503 N N . GLY A 1 195 ? 3.217 21.579 -8.563 1.00 60.75 195 GLY A N 1
ATOM 1504 C CA . GLY A 1 195 ? 1.879 21.295 -8.025 1.00 60.75 195 GLY A CA 1
ATOM 1505 C C . GLY A 1 195 ? 1.300 22.474 -7.238 1.00 60.75 195 GLY A C 1
ATOM 1506 O O . GLY A 1 195 ? 1.973 23.056 -6.393 1.00 60.75 195 GLY A O 1
ATOM 1507 N N . GLY A 1 196 ? 0.037 22.820 -7.499 1.00 63.47 196 GLY A N 1
ATOM 1508 C CA . GLY A 1 196 ? -0.725 23.832 -6.747 1.00 63.47 196 GLY A CA 1
ATOM 1509 C C . GLY A 1 196 ? -1.622 23.238 -5.656 1.00 63.47 196 GLY A C 1
ATOM 1510 O O . GLY A 1 196 ? -2.578 23.884 -5.228 1.00 63.47 196 GLY A O 1
ATOM 1511 N N . THR A 1 197 ? -1.390 21.979 -5.275 1.00 72.44 197 THR A N 1
ATOM 1512 C CA . THR A 1 197 ? -2.270 21.216 -4.383 1.00 72.44 197 THR A CA 1
ATOM 1513 C C . THR A 1 197 ? -1.767 21.199 -2.942 1.00 72.44 197 THR A C 1
ATOM 1515 O O . THR A 1 197 ? -0.605 21.477 -2.656 1.00 72.44 197 THR A O 1
ATOM 1518 N N . SER A 1 198 ? -2.651 20.822 -2.015 1.00 84.19 198 SER A N 1
ATOM 1519 C CA . SER A 1 198 ? -2.298 20.604 -0.607 1.00 84.19 198 SER A CA 1
ATOM 1520 C C . SER A 1 198 ? -1.387 19.385 -0.381 1.00 84.19 198 SER A C 1
ATOM 1522 O O . SER A 1 198 ? -0.869 19.234 0.718 1.00 84.19 198 SER A O 1
ATOM 1524 N N . PHE A 1 199 ? -1.179 18.523 -1.390 1.00 92.00 199 PHE A N 1
ATOM 1525 C CA . PHE A 1 199 ? -0.481 17.234 -1.252 1.00 92.00 199 PHE A CA 1
ATOM 1526 C C . PHE A 1 199 ? 0.603 17.049 -2.337 1.00 92.00 199 PHE A C 1
ATOM 1528 O O . PHE A 1 199 ? 0.460 16.201 -3.230 1.00 92.00 199 PHE A O 1
ATOM 1535 N N . PRO A 1 200 ? 1.680 17.858 -2.301 1.00 92.50 200 PRO A N 1
ATOM 1536 C CA . PRO A 1 200 ? 2.670 17.926 -3.374 1.00 92.50 200 PRO A CA 1
ATOM 1537 C C . PRO A 1 200 ? 3.429 16.611 -3.601 1.00 92.50 200 PRO A C 1
ATOM 1539 O O . PRO A 1 200 ? 3.726 16.275 -4.749 1.00 92.50 200 PRO A O 1
ATOM 1542 N N . CYS A 1 201 ? 3.726 15.827 -2.556 1.00 94.12 201 CYS A N 1
ATOM 1543 C CA . CYS A 1 201 ? 4.437 14.556 -2.733 1.00 94.12 201 CYS A CA 1
ATOM 1544 C C . CYS A 1 201 ? 3.547 13.514 -3.420 1.00 94.12 201 CYS A C 1
ATOM 1546 O O . CYS A 1 201 ? 4.010 12.787 -4.300 1.00 94.12 201 CYS A O 1
ATOM 1548 N N . ASN A 1 202 ? 2.267 13.439 -3.043 1.00 94.31 202 ASN A N 1
ATOM 1549 C CA . ASN A 1 202 ? 1.299 12.553 -3.687 1.00 94.31 202 ASN A CA 1
ATOM 1550 C C . ASN A 1 202 ? 1.121 12.891 -5.169 1.00 94.31 202 ASN A C 1
ATOM 1552 O O . ASN A 1 202 ? 1.121 11.984 -6.002 1.00 94.31 202 ASN A O 1
ATOM 1556 N N . GLU A 1 203 ? 1.006 14.177 -5.500 1.00 92.00 203 GLU A N 1
ATOM 1557 C CA . GLU A 1 203 ? 0.873 14.636 -6.883 1.00 92.00 203 GLU A CA 1
ATOM 1558 C C . GLU A 1 203 ? 2.130 14.333 -7.707 1.00 92.00 203 GLU A C 1
ATOM 1560 O O . GLU A 1 203 ? 2.040 13.763 -8.796 1.00 92.00 203 GLU A O 1
ATOM 1565 N N . ALA A 1 204 ? 3.315 14.638 -7.172 1.00 93.38 204 ALA A N 1
ATOM 1566 C CA . ALA A 1 204 ? 4.571 14.388 -7.869 1.00 93.38 204 ALA A CA 1
ATOM 1567 C C . ALA A 1 204 ? 4.795 12.892 -8.148 1.00 93.38 204 ALA A C 1
ATOM 1569 O O . ALA A 1 204 ? 5.221 12.521 -9.242 1.00 93.38 204 ALA A O 1
ATOM 1570 N N . VAL A 1 205 ? 4.442 12.015 -7.202 1.00 94.06 205 VAL A N 1
ATOM 1571 C CA . VAL A 1 205 ? 4.507 10.556 -7.394 1.00 94.06 205 VAL A CA 1
ATOM 1572 C C . VAL A 1 205 ? 3.489 10.071 -8.416 1.00 94.06 205 VAL A C 1
ATOM 1574 O O . VAL A 1 205 ? 3.819 9.193 -9.215 1.00 94.06 205 VAL A O 1
ATOM 1577 N N . ALA A 1 206 ? 2.271 10.620 -8.407 1.00 92.62 206 ALA A N 1
ATOM 1578 C CA . ALA A 1 206 ? 1.258 10.290 -9.404 1.00 92.62 206 ALA A CA 1
ATOM 1579 C C . ALA A 1 206 ? 1.777 10.596 -10.817 1.00 92.62 206 ALA A C 1
ATOM 1581 O O . ALA A 1 206 ? 1.790 9.698 -11.660 1.00 92.62 206 ALA A O 1
ATOM 1582 N N . ARG A 1 207 ? 2.316 11.805 -11.035 1.00 91.94 207 ARG A N 1
ATOM 1583 C CA . ARG A 1 207 ? 2.924 12.208 -12.315 1.00 91.94 207 ARG A CA 1
ATOM 1584 C C . ARG A 1 207 ? 4.087 11.312 -12.716 1.00 91.94 207 ARG A C 1
ATOM 1586 O O . ARG A 1 207 ? 4.065 10.751 -13.806 1.00 91.94 207 ARG A O 1
ATOM 1593 N N . PHE A 1 208 ? 5.048 11.103 -11.812 1.00 92.75 208 PHE A N 1
ATOM 1594 C CA . PHE A 1 208 ? 6.197 10.232 -12.065 1.00 92.75 208 PHE A CA 1
ATOM 1595 C C . PHE A 1 208 ? 5.756 8.838 -12.531 1.00 92.75 208 PHE A C 1
ATOM 1597 O O . PHE A 1 208 ? 6.298 8.280 -13.485 1.00 92.75 208 PHE A O 1
ATOM 1604 N N . VAL A 1 209 ? 4.759 8.246 -11.869 1.00 91.25 209 VAL A N 1
ATOM 1605 C CA . VAL A 1 209 ? 4.253 6.926 -12.252 1.00 91.25 209 VAL A CA 1
ATOM 1606 C C . VAL A 1 209 ? 3.554 6.969 -13.609 1.00 91.25 209 VAL A C 1
ATOM 1608 O O . VAL A 1 209 ? 3.776 6.067 -14.420 1.00 91.25 209 VAL A O 1
ATOM 1611 N N . GLU A 1 210 ? 2.691 7.955 -13.843 1.00 89.44 210 GLU A N 1
ATOM 1612 C CA . GLU A 1 210 ? 1.917 8.089 -15.080 1.00 89.44 210 GLU A CA 1
ATOM 1613 C C . GLU A 1 210 ? 2.831 8.265 -16.299 1.00 89.44 210 GLU A C 1
ATOM 1615 O O . GLU A 1 210 ? 2.700 7.510 -17.267 1.00 89.44 210 GLU A O 1
ATOM 1620 N N . GLU A 1 211 ? 3.834 9.140 -16.207 1.00 90.81 211 GLU A N 1
ATOM 1621 C CA . GLU A 1 211 ? 4.854 9.343 -17.242 1.00 90.81 211 GLU A CA 1
ATOM 1622 C C . GLU A 1 211 ? 5.580 8.033 -17.578 1.00 90.81 211 GLU A C 1
ATOM 1624 O O . GLU A 1 211 ? 5.664 7.621 -18.737 1.00 90.81 211 GLU A O 1
ATOM 1629 N N . ARG A 1 212 ? 6.040 7.299 -16.559 1.00 91.06 212 ARG A N 1
ATOM 1630 C CA . ARG A 1 212 ? 6.749 6.023 -16.752 1.00 91.06 212 ARG A CA 1
ATOM 1631 C C . ARG A 1 212 ? 5.863 4.920 -17.327 1.00 91.06 212 ARG A C 1
ATOM 1633 O O . ARG A 1 212 ? 6.342 4.070 -18.091 1.00 91.06 212 ARG A O 1
ATOM 1640 N N . LEU A 1 213 ? 4.581 4.893 -16.961 1.00 87.56 213 LEU A N 1
ATOM 1641 C CA . LEU A 1 213 ? 3.612 3.969 -17.550 1.00 87.56 213 LEU A CA 1
ATOM 1642 C C . LEU A 1 213 ? 3.409 4.278 -19.036 1.00 87.56 213 LEU A C 1
ATOM 1644 O O . LEU A 1 213 ? 3.428 3.344 -19.842 1.00 87.56 213 LEU A O 1
ATOM 1648 N N . GLN A 1 214 ? 3.287 5.556 -19.398 1.00 87.50 214 GLN A N 1
ATOM 1649 C CA . GLN A 1 214 ? 3.145 5.991 -20.785 1.00 87.50 214 GLN A CA 1
ATOM 1650 C C . GLN A 1 214 ? 4.391 5.655 -21.617 1.00 87.50 214 GLN A C 1
ATOM 1652 O O . GLN A 1 214 ? 4.273 4.980 -22.641 1.00 87.50 214 GLN A O 1
ATOM 1657 N N . GLU A 1 215 ? 5.591 5.999 -21.134 1.00 89.50 215 GLU A N 1
ATOM 1658 C CA . GLU A 1 215 ? 6.862 5.648 -21.786 1.00 89.50 215 GLU A CA 1
ATOM 1659 C C . GLU A 1 215 ? 6.968 4.140 -22.059 1.00 89.50 215 GLU A C 1
ATOM 1661 O O . GLU A 1 215 ? 7.433 3.700 -23.116 1.00 89.50 215 GLU A O 1
ATOM 1666 N N . THR A 1 216 ? 6.547 3.320 -21.092 1.00 86.62 216 THR A N 1
ATOM 1667 C CA . THR A 1 216 ? 6.605 1.865 -21.238 1.00 86.62 216 THR A CA 1
ATOM 1668 C C . THR A 1 216 ? 5.586 1.358 -22.253 1.00 86.62 216 THR A C 1
ATOM 1670 O O . THR A 1 216 ? 5.927 0.522 -23.092 1.00 86.62 216 THR A O 1
ATOM 1673 N N . ALA A 1 217 ? 4.357 1.875 -22.213 1.00 86.00 217 ALA A N 1
ATOM 1674 C CA . ALA A 1 217 ? 3.310 1.514 -23.161 1.00 86.00 217 ALA A CA 1
ATOM 1675 C C . ALA A 1 217 ? 3.723 1.839 -24.606 1.00 86.00 217 ALA A C 1
ATOM 1677 O O . ALA A 1 217 ? 3.570 0.997 -25.495 1.00 86.00 217 ALA A O 1
ATOM 1678 N N . GLU A 1 218 ? 4.325 3.008 -24.835 1.00 87.94 218 GLU A N 1
ATOM 1679 C CA . GLU A 1 218 ? 4.849 3.407 -26.144 1.00 87.94 218 GLU A CA 1
ATOM 1680 C C . GLU A 1 218 ? 5.971 2.479 -26.626 1.00 87.94 218 GLU A C 1
ATOM 1682 O O . GLU A 1 218 ? 5.973 2.030 -27.779 1.00 87.94 218 GLU A O 1
ATOM 1687 N N . ARG A 1 219 ? 6.921 2.135 -25.745 1.00 86.81 219 ARG A N 1
ATOM 1688 C CA . ARG A 1 219 ? 8.004 1.187 -26.059 1.00 86.81 219 ARG A CA 1
ATOM 1689 C C . ARG A 1 219 ? 7.461 -0.194 -26.424 1.00 86.81 219 ARG A C 1
ATOM 1691 O O . ARG A 1 219 ? 7.925 -0.796 -27.396 1.00 86.81 219 ARG A O 1
ATOM 1698 N N . ASP A 1 220 ? 6.479 -0.694 -25.680 1.00 86.19 220 ASP A N 1
ATOM 1699 C CA . ASP A 1 220 ? 5.861 -1.994 -25.937 1.00 86.19 220 ASP A CA 1
ATOM 1700 C C . ASP A 1 220 ? 5.046 -1.999 -27.235 1.00 86.19 220 ASP A C 1
ATOM 1702 O O . ASP A 1 220 ? 5.127 -2.964 -28.002 1.00 86.19 220 ASP A O 1
ATOM 1706 N N . ALA A 1 221 ? 4.325 -0.916 -27.538 1.00 86.44 221 ALA A N 1
ATOM 1707 C CA . ALA A 1 221 ? 3.628 -0.749 -28.811 1.00 86.44 221 ALA A CA 1
ATOM 1708 C C . ALA A 1 221 ? 4.611 -0.796 -29.994 1.00 86.44 221 ALA A C 1
ATOM 1710 O O . ALA A 1 221 ? 4.421 -1.587 -30.922 1.00 86.44 221 ALA A O 1
ATOM 1711 N N . ARG A 1 222 ? 5.724 -0.047 -29.920 1.00 88.69 222 ARG A N 1
ATOM 1712 C CA . ARG A 1 222 ? 6.789 -0.071 -30.943 1.00 88.69 222 ARG A CA 1
ATOM 1713 C C . ARG A 1 222 ? 7.359 -1.479 -31.140 1.00 88.69 222 ARG A C 1
ATOM 1715 O O . ARG A 1 222 ? 7.501 -1.939 -32.272 1.00 88.69 222 ARG A O 1
ATOM 1722 N N . ARG A 1 223 ? 7.638 -2.206 -30.051 1.00 86.94 223 ARG A N 1
ATOM 1723 C CA . ARG A 1 223 ? 8.140 -3.594 -30.107 1.00 86.94 223 ARG A CA 1
ATOM 1724 C C . ARG A 1 223 ? 7.146 -4.557 -30.755 1.00 86.94 223 ARG A C 1
ATOM 1726 O O . ARG A 1 223 ? 7.565 -5.423 -31.524 1.00 86.94 223 ARG A O 1
ATOM 1733 N N . ARG A 1 224 ? 5.847 -4.418 -30.465 1.00 86.25 224 ARG A N 1
ATOM 1734 C CA . ARG A 1 224 ? 4.793 -5.236 -31.089 1.00 86.25 224 ARG A CA 1
ATOM 1735 C C . ARG A 1 224 ? 4.744 -5.017 -32.596 1.00 86.25 224 ARG A C 1
ATOM 1737 O O . ARG A 1 224 ? 4.752 -6.001 -33.327 1.00 86.25 224 ARG A O 1
ATOM 1744 N N . VAL A 1 225 ? 4.780 -3.763 -33.050 1.00 90.12 225 VAL A N 1
ATOM 1745 C CA . VAL A 1 225 ? 4.809 -3.428 -34.485 1.00 90.12 225 VAL A CA 1
ATOM 1746 C C . VAL A 1 225 ? 6.019 -4.068 -35.170 1.00 90.12 225 VAL A C 1
ATOM 1748 O O . VAL A 1 225 ? 5.858 -4.774 -36.161 1.00 90.12 225 VAL A O 1
ATOM 1751 N N . VAL A 1 226 ? 7.223 -3.923 -34.603 1.00 90.06 226 VAL A N 1
ATOM 1752 C CA . VAL A 1 226 ? 8.444 -4.540 -35.160 1.00 90.06 226 VAL A CA 1
ATOM 1753 C C . VAL A 1 226 ? 8.339 -6.068 -35.226 1.00 90.06 226 VAL A C 1
ATOM 1755 O O . VAL A 1 226 ? 8.775 -6.671 -36.205 1.00 90.06 226 VAL A O 1
ATOM 1758 N N . ARG A 1 227 ? 7.760 -6.714 -34.205 1.00 86.44 227 ARG A N 1
ATOM 1759 C CA . ARG A 1 227 ? 7.568 -8.172 -34.190 1.00 86.44 227 ARG A CA 1
ATOM 1760 C C . ARG A 1 227 ? 6.607 -8.628 -35.289 1.00 86.44 227 ARG A C 1
ATOM 1762 O O . ARG A 1 227 ? 6.923 -9.596 -35.970 1.00 86.44 227 ARG A O 1
ATOM 1769 N N . LEU A 1 228 ? 5.489 -7.926 -35.474 1.00 90.25 228 LEU A N 1
ATOM 1770 C CA . LEU A 1 228 ? 4.514 -8.234 -36.524 1.00 90.25 228 LEU A CA 1
ATOM 1771 C C . LEU A 1 228 ? 5.133 -8.082 -37.921 1.00 90.25 228 LEU A C 1
ATOM 1773 O O . LEU A 1 228 ? 4.984 -8.971 -38.751 1.00 90.25 228 LEU A O 1
ATOM 17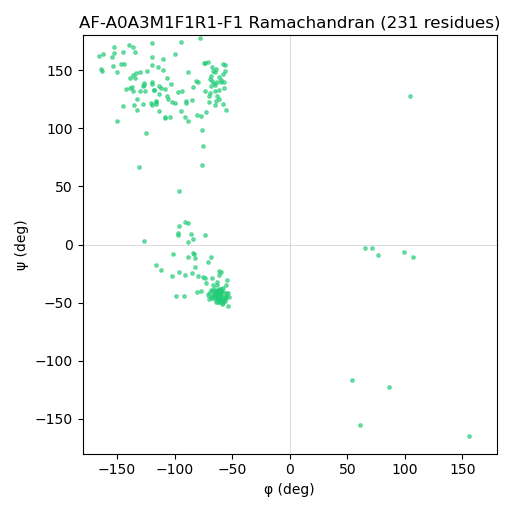77 N N . LEU A 1 229 ? 5.917 -7.023 -38.152 1.00 88.81 229 LEU A N 1
ATOM 1778 C CA . LEU A 1 229 ? 6.626 -6.818 -39.422 1.00 88.81 229 LEU A CA 1
ATOM 1779 C C . LEU A 1 229 ? 7.665 -7.911 -39.719 1.00 88.81 229 LEU A C 1
ATOM 1781 O O . LEU A 1 229 ? 7.892 -8.234 -40.880 1.00 88.81 229 LEU A O 1
ATOM 1785 N N . ARG A 1 230 ? 8.302 -8.484 -38.689 1.00 85.62 230 ARG A N 1
ATOM 1786 C CA . ARG A 1 230 ? 9.237 -9.614 -38.843 1.00 85.62 230 ARG A CA 1
ATOM 1787 C C . ARG A 1 230 ? 8.539 -10.949 -39.098 1.00 85.62 230 ARG A C 1
ATOM 1789 O O . ARG A 1 230 ? 9.160 -11.816 -39.685 1.00 85.62 230 ARG A O 1
ATOM 1796 N N . GLN A 1 231 ? 7.307 -11.122 -38.622 1.00 82.12 231 GLN A N 1
ATOM 1797 C CA . GLN A 1 231 ? 6.508 -12.336 -38.839 1.00 82.12 231 GLN A CA 1
ATOM 1798 C C . GLN A 1 231 ? 5.794 -12.342 -40.196 1.00 82.12 231 GLN A C 1
ATOM 1800 O O . GLN A 1 231 ? 5.378 -13.399 -40.653 1.00 82.12 231 GLN A O 1
ATOM 1805 N N . ALA A 1 232 ? 5.635 -11.172 -40.818 1.00 76.56 232 ALA A N 1
ATOM 1806 C CA . ALA A 1 232 ? 5.046 -11.006 -42.145 1.00 76.56 232 ALA A CA 1
ATOM 1807 C C . ALA A 1 232 ? 6.069 -11.109 -43.299 1.00 76.56 232 ALA A C 1
ATOM 1809 O O . ALA A 1 232 ? 5.699 -10.891 -44.451 1.00 76.56 232 ALA A O 1
ATOM 1810 N N . ARG A 1 233 ? 7.342 -11.385 -42.991 1.00 65.75 233 ARG A N 1
ATOM 1811 C CA . ARG A 1 233 ? 8.422 -11.672 -43.945 1.00 65.75 233 ARG A CA 1
ATOM 1812 C C . ARG A 1 233 ? 8.778 -13.146 -43.870 1.00 65.75 233 ARG A C 1
ATOM 1814 O O . ARG A 1 233 ? 9.133 -13.691 -44.932 1.00 65.75 233 ARG A O 1
#

Nearest PDB structures (foldseek):
  5h3x-assembly1_A  TM=8.702E-01  e=1.298E-10  Streptococcus suis
  8s1u-assembly1_H  TM=7.110E-01  e=8.250E-11  Bacillus subtilis subsp. subtilis str. 168
  6pon-assembly1_B-2  TM=6.799E-01  e=1.453E-10  Streptococcus pneumoniae
  6pon-assembly1_A  TM=7.166E-01  e=7.507E-10  Streptococcus pneumoniae
  7asa-assembly1_0  TM=6.335E-01  e=2.160E-10  Bacillus subtilis subsp. subtilis str. 168

Foldseek 3Di:
DDQLDEFFAALVLLQLQQVLCFVVAAQWFFADWADDQQKIWTFTDDVPGTWIWIAGVRRGDTFTDPDDDPDGDPDGD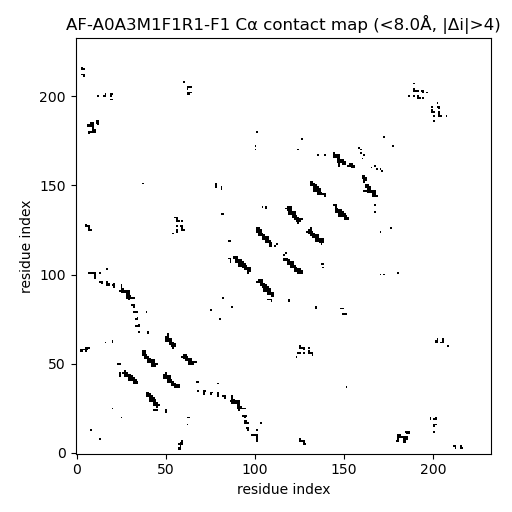PVSVLCCVFRHRWGFHGWGADNQFRKIKTWTFHPPQPPPGFIKIWMWRNQIPPTKTFIFRHDDDPVAFTFTCDINDFDDDPVDGDDHRDGDDDDDDDPVSNVSNNVGDDPVNWDLPVDPDPRSSRVRRVVVVVVSVVVSVVVVVVVVVVVVVVVVD

Solvent-accessible surface area (backbone atoms only — not comparable to full-atom values): 12861 Å² total; per-residue (Å²): 134,81,63,80,55,81,59,31,50,11,63,70,35,47,44,50,34,30,50,46,47,25,73,71,40,48,70,9,32,26,69,47,77,48,60,56,94,60,30,38,39,37,35,30,40,40,95,94,47,70,48,33,42,38,39,28,34,63,47,40,47,76,30,55,47,98,73,76,86,85,82,71,66,96,65,75,52,70,52,47,50,52,48,47,74,66,41,52,54,9,27,29,70,42,42,47,54,48,94,88,50,58,34,38,39,38,30,29,28,50,71,86,44,72,91,86,35,69,39,31,17,46,35,40,38,40,67,30,98,73,26,34,47,36,35,26,64,28,60,79,53,98,89,45,63,26,38,22,71,37,54,76,65,76,48,77,54,100,89,49,65,44,49,71,72,35,58,51,71,80,82,83,85,42,74,70,56,48,53,45,27,73,71,20,52,42,62,91,77,44,68,54,78,87,49,97,59,100,42,32,59,25,50,34,50,38,50,56,50,52,55,54,52,50,57,37,50,54,53,51,52,54,51,50,53,56,51,53,60,62,73,76,107

Sequence (233 aa):
MTTPFSFLYSLPLLSRITGELDEALRGGCIRKIYQEGGSVTLDIHVRGGTHILWLSIRPPRLHLSSSRPIGHPPRPPAFCQALRKYLVNARVVEISCHPILPVVTMAARSRGEGEGGRIVALVAELTGQFSNLLLLDAPPSPEASPRILHLLRTFTSANRRVAIHEDYRLPHLSPGLRRRIEGGLGLDDLDLSAGGTSFPCNEAVARFVEERLQETAERDARRRVVRLLRQAR